Protein AF-A0A539DVB8-F1 (afdb_monomer)

Radius of gyration: 28.62 Å; Cα contacts (8 Å, |Δi|>4): 520; chains: 1; bounding box: 69×43×97 Å

Nearest PDB structures (foldseek):
  3nb6-assembly1_A-2  TM=9.399E-01  e=8.806E-16  Aquifex aeolicus
  2olv-assembly2_B  TM=7.406E-01  e=3.363E-17  Staphylococcus aureus
  3dwk-assembly3_C  TM=5.317E-01  e=2.061E-17  Staphylococcus aureus subsp. aureus COL
  3dwk-assembly2_B  TM=4.930E-01  e=6.462E-17  Staphylococcus aureus subsp. aureus COL
  3dwk-assembly1_A  TM=5.306E-01  e=5.396E-16  Staphylococcus aureus subsp. aureus COL

pLDDT: mean 85.11, std 13.47, range [32.47, 98.0]

Mean predicted aligned error: 10.75 Å

Secondary structure (DSSP, 8-state):
-PPPPPB-EEEE-TTS-EEEEE-SSB-----GGGS-HHHHHHHHHHH-TTTTTSBSB-HHHHHHHHHHHTS-S--------HHHHHHHHHTSTTS--SHHHHHHHHHHHHHHHHHS-HHHHHHHHHHH-EEETTEESHHHHHHHHHSS-GGG--HHHHHHHHHHHTSTTTT-TTT-HHHHHHHHHHHHHHHHHTTSS-HHHHHHHHHHSPP--S----S-------HHHHHHHHIIIII--TT-SSHHHHHHHHHHB--EEE----HHHHHHHHHHHHTSPP-TT-----EEEE-TTT--EEEEE-SSSP-TTS----TTTS----GGGGHHHHHHHTTTTTS-TT--------

Foldseek 3Di:
DFDDQFAWEFEAEPVGQTQDIFAPFHFDQDALVLADPLLLCLLCLLAPVCLQPDQLADVVVVVVLVVVVVVDPDPDDDRGHLLLVLCVQTVVPPPDPDPVSVVSSSVVSNVVSVVDPSSVSSSSSQRAQDQDPRQGHDQSVCCFQPLDGSSPDDNLNSLLSSLCRVPNVQLPCQVHVPSSLVSSLVSLVSCCVVVVDPPVVSVCCSPPPDGRNGTRDHVDPVNDDALVNVVVLCCQQPVDCPQHDHSVSSSCCNHGVHHHHYAHAAVVVQVVVLVVQVPDDDDPVQDWDWDWDADPPPRGTHYTHQTPTDDPPDPRGRNNPDDDDPPCVCVVVVCVVVPCPVADPPRDDPDDDD

Sequence (354 aa):
SFESLSQRSYVYDVVGNVIAVFERENSQPVSLGEVPPDVLQAILAVEDNEFFLHKGVNVRSLVRATLSNFASDAPRQGASTITQQVVKNELLAGLERDGRYKLLQVHYALMLEKKLTKEQILERYLNTIFFGNNAYGLQAAAEVYFGKSVGELDMVQGAFLAGLIRSPSGYDPIRHPERSRARFRQVVERLAAVEMIEPTQSDVLGETWELPERLKALPTYDTAPTYYTEALREYLLERSNILGDTEQERANLLYRGGLRIHTTLDPTLQAHAEAARDTLPGTKIGIDAAIVSLDAKTGAIRAMVGGEGFKPRVAEINMALVPRQTGSSIKFFILSAAGWRAVSARSTLPRGRR

Structure (mmCIF, N/CA/C/O backbone):
data_AF-A0A539DVB8-F1
#
_entry.id   AF-A0A539DVB8-F1
#
loop_
_atom_site.group_PDB
_atom_site.id
_atom_site.type_symbol
_atom_site.label_atom_id
_atom_site.label_alt_id
_atom_site.label_comp_id
_atom_site.label_asym_id
_atom_site.label_entity_id
_atom_site.label_seq_id
_atom_site.pdbx_PDB_ins_code
_atom_site.Cartn_x
_atom_site.Cartn_y
_atom_site.Cartn_z
_atom_site.occupancy
_atom_site.B_iso_or_equiv
_atom_site.auth_seq_id
_atom_site.auth_comp_id
_atom_site.auth_asym_id
_atom_site.auth_atom_id
_atom_site.pdbx_PDB_model_num
ATOM 1 N N . SER A 1 1 ? -14.584 15.518 -1.827 1.00 50.72 1 SER A N 1
ATOM 2 C CA . SER A 1 1 ? -14.463 14.057 -1.981 1.00 50.72 1 SER A CA 1
ATOM 3 C C . SER A 1 1 ? -13.183 13.635 -1.297 1.00 50.72 1 SER A C 1
ATOM 5 O O . SER A 1 1 ? -12.319 14.485 -1.113 1.00 50.72 1 SER A O 1
ATOM 7 N N . PHE A 1 2 ? -13.076 12.381 -0.868 1.00 70.44 2 PHE A N 1
ATOM 8 C CA . PHE A 1 2 ? -11.768 11.847 -0.507 1.00 70.44 2 PHE A CA 1
ATOM 9 C C . PHE A 1 2 ? -10.898 11.690 -1.757 1.00 70.44 2 PHE A C 1
ATOM 11 O O . PHE A 1 2 ? -11.434 11.566 -2.862 1.00 70.44 2 PHE A O 1
ATOM 18 N N . GLU A 1 3 ? -9.579 11.670 -1.579 1.00 69.81 3 GLU A N 1
ATOM 19 C CA . GLU A 1 3 ? -8.664 11.197 -2.623 1.00 69.81 3 GLU A CA 1
ATOM 20 C C . GLU A 1 3 ? -8.954 9.720 -2.946 1.00 69.81 3 GLU A C 1
ATOM 22 O O . GLU A 1 3 ? -9.525 9.001 -2.123 1.00 69.81 3 GLU A O 1
ATOM 27 N N . SER A 1 4 ? -8.596 9.229 -4.129 1.00 73.50 4 SER A N 1
ATOM 28 C CA . SER A 1 4 ? -8.687 7.789 -4.410 1.00 73.50 4 SER A CA 1
ATOM 29 C C . SER A 1 4 ? -7.805 7.000 -3.438 1.00 73.50 4 SER A C 1
ATOM 31 O O . SER A 1 4 ? -6.744 7.478 -3.038 1.00 73.50 4 SER A O 1
ATOM 33 N N . LEU A 1 5 ? -8.243 5.802 -3.042 1.00 79.69 5 LEU A N 1
ATOM 34 C CA . LEU A 1 5 ? -7.393 4.915 -2.249 1.00 79.69 5 LEU A CA 1
ATOM 35 C C . LEU A 1 5 ? -6.144 4.556 -3.053 1.00 79.69 5 LEU A C 1
ATOM 37 O O . LEU A 1 5 ? -6.235 4.279 -4.248 1.00 79.69 5 LEU A O 1
ATOM 41 N N . SER A 1 6 ? -4.993 4.586 -2.388 1.00 78.38 6 SER A N 1
ATOM 42 C CA . SER A 1 6 ? -3.736 4.178 -2.999 1.00 78.38 6 SER A CA 1
ATOM 43 C C . SER A 1 6 ? -3.769 2.676 -3.278 1.00 78.38 6 SER A C 1
ATOM 45 O O . SER A 1 6 ? -4.175 1.884 -2.42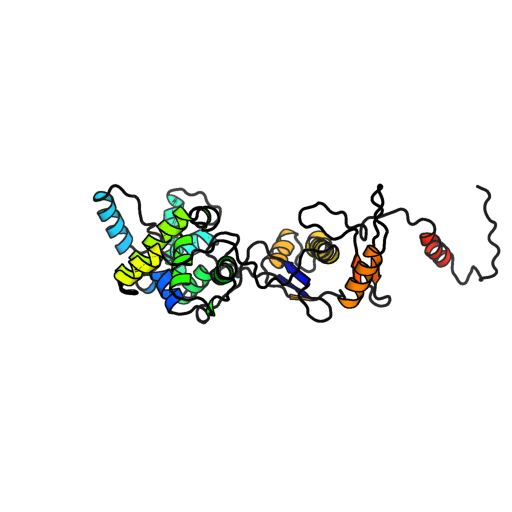6 1.00 78.38 6 SER A O 1
ATOM 47 N N . GLN A 1 7 ? -3.355 2.299 -4.483 1.00 80.56 7 GLN A N 1
ATOM 48 C CA . GLN A 1 7 ? -3.228 0.914 -4.909 1.00 80.56 7 GLN A CA 1
ATOM 49 C C . GLN A 1 7 ? -1.910 0.724 -5.663 1.00 80.56 7 GLN A C 1
ATOM 51 O O . GLN A 1 7 ? -1.571 1.518 -6.547 1.00 80.56 7 GLN A O 1
ATOM 56 N N . ARG A 1 8 ? -1.177 -0.348 -5.334 1.00 84.75 8 ARG A N 1
ATOM 57 C CA . ARG A 1 8 ? 0.049 -0.728 -6.053 1.00 84.75 8 ARG A CA 1
ATOM 58 C C . ARG A 1 8 ? -0.230 -1.019 -7.527 1.00 84.75 8 ARG A C 1
ATOM 60 O O . ARG A 1 8 ? -1.248 -1.630 -7.854 1.00 84.75 8 ARG A O 1
ATOM 67 N N . SER A 1 9 ? 0.696 -0.639 -8.398 1.00 89.12 9 SER A N 1
ATOM 68 C CA . SER A 1 9 ? 0.628 -0.974 -9.821 1.00 89.12 9 SER A CA 1
ATOM 69 C C . SER A 1 9 ? 1.393 -2.260 -10.114 1.00 89.12 9 SER A C 1
ATOM 71 O O . SER A 1 9 ? 2.481 -2.479 -9.582 1.00 89.12 9 SER A O 1
ATOM 73 N N . TYR A 1 10 ? 0.848 -3.088 -11.000 1.00 90.44 10 TYR A N 1
ATOM 74 C CA . TYR A 1 10 ? 1.446 -4.348 -11.432 1.00 90.44 10 TYR A CA 1
ATOM 75 C C . TYR A 1 10 ? 1.948 -4.239 -12.867 1.00 90.44 10 TYR A C 1
ATOM 77 O O . TYR A 1 10 ? 1.259 -3.699 -13.734 1.00 90.44 10 TYR A O 1
ATOM 85 N N . VAL A 1 11 ? 3.132 -4.783 -13.120 1.00 94.06 11 VAL A N 1
ATOM 86 C CA . VAL A 1 11 ? 3.745 -4.858 -14.445 1.00 94.06 11 VAL A CA 1
ATOM 87 C C . VAL A 1 11 ? 3.743 -6.303 -14.907 1.00 94.06 11 VAL A C 1
ATOM 89 O O . VAL A 1 11 ? 4.189 -7.175 -14.167 1.00 94.06 11 VAL A O 1
ATOM 92 N N . TYR A 1 12 ? 3.287 -6.541 -16.131 1.00 95.12 12 TYR A N 1
ATOM 93 C CA . TYR A 1 12 ? 3.131 -7.864 -16.716 1.00 95.12 12 TYR A CA 1
ATOM 94 C C . TYR A 1 12 ? 4.022 -8.046 -17.947 1.00 95.12 12 TYR A C 1
ATOM 96 O O . TYR A 1 12 ? 4.183 -7.120 -18.751 1.00 95.12 12 TYR A O 1
ATOM 104 N N . ASP A 1 13 ? 4.575 -9.243 -18.116 1.00 95.56 13 ASP A N 1
ATOM 105 C CA . ASP A 1 13 ? 5.185 -9.674 -19.376 1.00 95.56 13 ASP A CA 1
ATOM 106 C C . ASP A 1 13 ? 4.117 -10.034 -20.435 1.00 95.56 13 ASP A C 1
ATOM 108 O O . ASP A 1 13 ? 2.909 -9.929 -20.196 1.00 95.56 13 ASP A O 1
ATOM 112 N N . VAL A 1 14 ? 4.552 -10.454 -21.627 1.00 97.00 14 VAL A N 1
ATOM 113 C CA . VAL A 1 14 ? 3.644 -10.802 -22.740 1.00 97.00 14 VAL A CA 1
ATOM 114 C C . VAL A 1 14 ? 2.799 -12.057 -22.506 1.00 97.00 14 VAL A C 1
ATOM 116 O O . VAL A 1 14 ? 1.829 -12.259 -23.235 1.00 97.00 14 VAL A O 1
ATOM 119 N N . VAL A 1 15 ? 3.147 -12.900 -21.529 1.00 95.62 15 VAL A N 1
ATOM 120 C CA . VAL A 1 15 ? 2.378 -14.110 -21.184 1.00 95.62 15 VAL A CA 1
ATOM 121 C C . VAL A 1 15 ? 1.518 -13.919 -19.929 1.00 95.62 15 VAL A C 1
ATOM 123 O O . VAL A 1 15 ? 0.735 -14.802 -19.589 1.00 95.62 15 VAL A O 1
ATOM 126 N N . GLY A 1 16 ? 1.604 -12.752 -19.282 1.00 92.38 16 GLY A N 1
ATOM 127 C CA . GLY A 1 16 ? 0.777 -12.365 -18.143 1.00 92.38 16 GLY A CA 1
ATOM 128 C C . GLY A 1 16 ? 1.403 -12.624 -16.772 1.00 92.38 16 GLY A C 1
ATOM 129 O O . GLY A 1 16 ? 0.703 -12.475 -15.770 1.00 92.38 16 GLY A O 1
ATOM 130 N N . ASN A 1 17 ? 2.691 -12.970 -16.688 1.00 91.25 17 ASN A N 1
ATOM 131 C CA . ASN A 1 17 ? 3.372 -13.050 -15.395 1.00 91.25 17 ASN A CA 1
ATOM 132 C C . ASN A 1 17 ? 3.651 -11.643 -14.873 1.00 91.25 17 ASN A C 1
ATOM 134 O O . ASN A 1 17 ? 4.026 -10.757 -15.641 1.00 91.25 17 ASN A O 1
ATOM 138 N N . VAL A 1 18 ? 3.527 -11.442 -13.562 1.00 90.31 18 VAL A N 1
ATOM 139 C CA . VAL A 1 18 ? 3.948 -10.186 -12.935 1.00 90.31 18 VAL A CA 1
ATOM 140 C C . VAL A 1 18 ? 5.471 -10.159 -12.845 1.00 90.31 18 VAL A C 1
ATOM 142 O O . VAL A 1 18 ? 6.074 -11.037 -12.233 1.00 90.31 18 VAL A O 1
ATOM 145 N N . ILE A 1 19 ? 6.074 -9.129 -13.434 1.00 90.56 19 ILE A N 1
ATOM 146 C CA . ILE A 1 19 ? 7.529 -8.924 -13.509 1.00 90.56 19 ILE A CA 1
ATOM 147 C C . ILE A 1 19 ? 8.020 -7.731 -12.683 1.00 90.56 19 ILE A C 1
ATOM 149 O O . ILE A 1 19 ? 9.215 -7.607 -12.441 1.00 90.56 19 ILE A O 1
ATOM 153 N N . ALA A 1 20 ? 7.116 -6.851 -12.250 1.00 89.06 20 ALA A N 1
ATOM 154 C CA . ALA A 1 20 ? 7.396 -5.796 -11.281 1.00 89.06 20 ALA A CA 1
ATOM 155 C C . ALA A 1 20 ? 6.125 -5.340 -10.573 1.00 89.06 20 ALA A C 1
ATOM 157 O O . ALA A 1 20 ? 5.016 -5.422 -11.106 1.00 89.06 20 ALA A O 1
ATOM 158 N N . VAL A 1 21 ? 6.323 -4.801 -9.376 1.00 87.38 21 VAL A N 1
ATOM 159 C CA . VAL A 1 21 ? 5.307 -4.094 -8.607 1.00 87.38 21 VAL A CA 1
ATOM 160 C C . VAL A 1 21 ? 5.845 -2.702 -8.303 1.00 87.38 21 VAL A C 1
ATOM 162 O O . VAL A 1 21 ? 6.939 -2.562 -7.755 1.00 87.38 21 VAL A O 1
ATOM 165 N N . PHE A 1 22 ? 5.088 -1.668 -8.665 1.00 86.88 22 PHE A N 1
ATOM 166 C CA . PHE A 1 22 ? 5.416 -0.286 -8.334 1.00 86.88 22 PHE A CA 1
ATOM 167 C C . PHE A 1 22 ? 4.488 0.217 -7.231 1.00 86.88 22 PHE A C 1
ATOM 169 O O . PHE A 1 22 ? 3.285 0.382 -7.430 1.00 86.88 22 PHE A O 1
ATOM 176 N N . GLU A 1 23 ? 5.070 0.493 -6.066 1.00 80.69 23 GLU A N 1
ATOM 177 C CA . GLU A 1 23 ? 4.397 1.103 -4.921 1.00 80.69 23 GLU A CA 1
ATOM 178 C C . GLU A 1 23 ? 5.360 2.008 -4.150 1.00 80.69 23 GLU A C 1
ATOM 180 O O . GLU A 1 23 ? 6.565 1.759 -4.093 1.00 80.69 23 GLU A O 1
ATOM 185 N N . ARG A 1 24 ? 4.824 3.074 -3.549 1.00 68.50 24 ARG A N 1
ATOM 186 C CA . ARG A 1 24 ? 5.529 3.834 -2.501 1.00 68.50 24 ARG A CA 1
ATOM 187 C C . ARG A 1 24 ? 5.238 3.258 -1.118 1.00 68.50 24 ARG A C 1
ATOM 189 O O . ARG A 1 24 ? 6.123 3.172 -0.273 1.00 68.50 24 ARG A O 1
ATOM 196 N N . GLU A 1 25 ? 3.991 2.859 -0.921 1.00 66.25 25 GLU A N 1
ATOM 197 C CA . GLU A 1 25 ? 3.389 2.408 0.328 1.00 66.25 25 GLU A CA 1
ATOM 198 C C . GLU A 1 25 ? 2.576 1.153 -0.010 1.00 66.25 25 GLU A C 1
ATOM 200 O O . GLU A 1 25 ? 1.800 1.200 -0.972 1.00 66.25 25 GLU A O 1
ATOM 205 N N . ASN A 1 26 ? 2.732 0.046 0.731 1.00 64.81 26 ASN A N 1
ATOM 206 C CA . ASN A 1 26 ? 1.873 -1.117 0.500 1.00 64.81 26 ASN A CA 1
ATOM 207 C C . ASN A 1 26 ? 0.464 -0.727 0.942 1.00 64.81 26 ASN A C 1
ATOM 209 O O . ASN A 1 26 ? 0.207 -0.546 2.131 1.00 64.81 26 ASN A O 1
ATOM 213 N N . SER A 1 27 ? -0.408 -0.538 -0.038 1.00 65.88 27 SER A N 1
ATOM 214 C CA . SER A 1 27 ? -1.798 -0.137 0.123 1.00 65.88 27 SER A CA 1
ATOM 215 C C . SER A 1 27 ? -2.609 -0.910 -0.899 1.00 65.88 27 SER A C 1
ATOM 217 O O . SER A 1 27 ? -2.315 -0.880 -2.096 1.00 65.88 27 SER A O 1
ATOM 219 N N . GLN A 1 28 ? -3.570 -1.686 -0.411 1.00 72.88 28 GLN A N 1
ATOM 220 C CA . GLN A 1 28 ? -4.501 -2.452 -1.226 1.00 72.88 28 GLN A CA 1
ATOM 221 C C . GLN A 1 28 ? -5.903 -2.137 -0.727 1.00 72.88 28 GLN A C 1
ATOM 223 O O . GLN A 1 28 ? -6.177 -2.395 0.450 1.00 72.88 28 GLN A O 1
ATOM 228 N N . PRO A 1 29 ? -6.768 -1.561 -1.578 1.00 82.62 29 PRO A N 1
ATOM 229 C CA . PRO A 1 29 ? -8.124 -1.263 -1.177 1.00 82.62 29 PRO A CA 1
ATOM 230 C C . PRO A 1 29 ? -8.854 -2.568 -0.858 1.00 82.62 29 PRO A C 1
ATOM 232 O O . PRO A 1 29 ? -8.899 -3.476 -1.685 1.00 82.62 29 PRO A O 1
ATOM 235 N N . VAL A 1 30 ? -9.423 -2.636 0.338 1.00 87.25 30 VAL A N 1
ATOM 236 C CA . VAL A 1 30 ? -10.321 -3.695 0.793 1.00 87.25 30 VAL A CA 1
ATOM 237 C C . VAL A 1 30 ? -11.701 -3.091 1.022 1.00 87.25 30 VAL A C 1
ATOM 239 O O . VAL A 1 30 ? -11.824 -2.011 1.610 1.00 87.25 30 VAL A O 1
ATOM 242 N N . SER A 1 31 ? -12.746 -3.768 0.556 1.00 91.94 31 SER A N 1
ATOM 243 C CA . SER A 1 31 ? -14.117 -3.406 0.908 1.00 91.94 31 SER A CA 1
ATOM 244 C C . SER A 1 31 ? -14.450 -3.869 2.326 1.00 91.94 31 SER A C 1
ATOM 246 O O . SER A 1 31 ? -13.970 -4.901 2.793 1.00 91.94 31 SER A O 1
ATOM 248 N N . LEU A 1 32 ? -15.316 -3.144 3.034 1.00 92.75 32 LEU A N 1
ATOM 249 C CA . LEU A 1 32 ? -15.653 -3.484 4.421 1.00 92.75 32 LEU A CA 1
ATOM 250 C C . LEU A 1 32 ? -16.192 -4.920 4.575 1.00 92.75 32 LEU A C 1
ATOM 252 O O . LEU A 1 32 ? -15.967 -5.546 5.605 1.00 92.75 32 LEU A O 1
ATOM 256 N N . GLY A 1 33 ? -16.869 -5.448 3.549 1.00 93.94 33 GLY A N 1
ATOM 257 C CA . GLY A 1 33 ? -17.426 -6.804 3.543 1.00 93.94 33 GLY A CA 1
ATOM 258 C C . GLY A 1 33 ? -16.396 -7.931 3.411 1.00 93.94 33 GLY A C 1
ATOM 259 O O . GLY A 1 33 ? -16.724 -9.076 3.705 1.00 93.94 33 GLY A O 1
ATOM 260 N N . GLU A 1 34 ? -15.165 -7.631 2.993 1.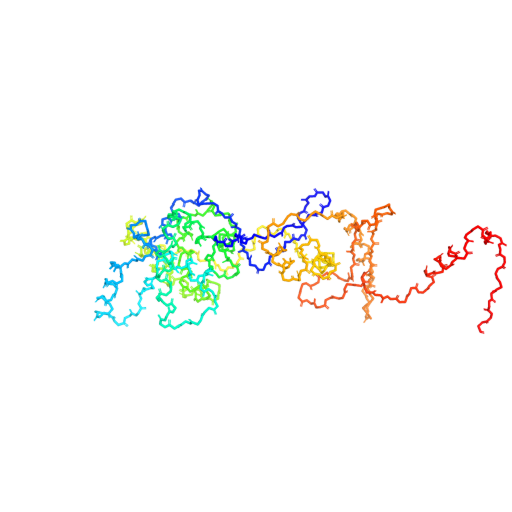00 94.31 34 GLU A N 1
ATOM 261 C CA . GLU A 1 34 ? -14.064 -8.605 2.947 1.00 94.31 34 GLU A CA 1
ATOM 262 C C . GLU A 1 34 ? -13.371 -8.767 4.307 1.00 94.31 34 GLU A C 1
ATOM 264 O O . GLU A 1 34 ? -12.615 -9.717 4.510 1.00 94.31 34 GLU A O 1
ATOM 269 N N . VAL A 1 35 ? -13.619 -7.851 5.250 1.00 97.50 35 VAL A N 1
ATOM 270 C CA . VAL A 1 35 ? -13.040 -7.898 6.594 1.00 97.50 35 VAL A CA 1
ATOM 271 C C . VAL A 1 35 ? -13.882 -8.823 7.480 1.00 97.50 35 VAL A C 1
ATOM 273 O O . VAL A 1 35 ? -15.080 -8.575 7.641 1.00 97.50 35 VAL A O 1
ATOM 276 N N . PRO A 1 36 ? -13.292 -9.860 8.107 1.00 98.00 36 PRO A N 1
ATOM 277 C CA . PRO A 1 36 ? -14.033 -10.745 8.998 1.00 98.00 36 PRO A CA 1
ATOM 278 C C . PRO A 1 36 ? -14.706 -9.967 10.147 1.00 98.00 36 PRO A C 1
ATOM 280 O O . PRO A 1 36 ? -14.062 -9.097 10.746 1.00 98.00 36 PRO A O 1
ATOM 283 N N . PRO A 1 37 ? -15.969 -10.273 10.511 1.00 96.88 37 PRO A N 1
ATOM 284 C CA . PRO A 1 37 ? -16.691 -9.533 11.548 1.00 96.88 37 PRO A CA 1
ATOM 285 C C . PRO A 1 37 ? -15.958 -9.465 12.891 1.00 96.88 37 PRO A C 1
ATOM 287 O O . PRO A 1 37 ? -15.960 -8.416 13.534 1.00 96.88 37 PRO A O 1
ATOM 290 N N . ASP A 1 38 ? -15.291 -10.545 13.297 1.00 96.44 38 ASP A N 1
ATOM 291 C CA . ASP A 1 38 ? -14.582 -10.600 14.581 1.00 96.44 38 ASP A CA 1
ATOM 292 C C . ASP A 1 38 ? -13.298 -9.754 14.564 1.00 96.44 38 ASP A C 1
ATOM 294 O O . ASP A 1 38 ? -12.942 -9.133 15.566 1.00 96.44 38 ASP A O 1
ATOM 298 N N . VAL A 1 39 ? -12.634 -9.650 13.406 1.00 97.81 39 VAL A N 1
ATOM 299 C CA . VAL A 1 39 ? -11.492 -8.743 13.189 1.00 97.81 39 VAL A CA 1
ATOM 300 C C . VAL A 1 39 ? -11.954 -7.293 13.297 1.00 97.81 39 VAL A C 1
ATOM 302 O O . VAL A 1 39 ? -11.326 -6.488 13.987 1.00 97.81 39 VAL A O 1
ATOM 305 N N . LEU A 1 40 ? -13.076 -6.965 12.650 1.00 96.94 40 LEU A N 1
ATOM 306 C CA . LEU A 1 40 ? -13.655 -5.627 12.695 1.00 96.94 40 LEU A CA 1
ATOM 307 C C . LEU A 1 40 ? -14.032 -5.231 14.127 1.00 96.94 40 LEU A C 1
ATOM 309 O O . LEU A 1 40 ? -13.687 -4.139 14.580 1.00 96.94 40 LEU A O 1
ATOM 313 N N . GLN A 1 41 ? -14.696 -6.131 14.856 1.00 95.69 41 GLN A N 1
ATOM 314 C CA . GLN A 1 41 ? -15.071 -5.910 16.251 1.00 95.69 41 GLN A CA 1
ATOM 315 C C . GLN A 1 41 ? -13.846 -5.743 17.155 1.00 95.69 41 GLN A C 1
ATOM 317 O O . GLN A 1 41 ? -13.843 -4.839 17.988 1.00 95.69 41 GLN A O 1
ATOM 322 N N . ALA A 1 42 ? -12.784 -6.532 16.960 1.00 96.12 42 ALA A N 1
ATOM 323 C CA . ALA A 1 42 ? -11.552 -6.392 17.733 1.00 96.12 42 ALA A CA 1
ATOM 324 C C . ALA A 1 42 ? -10.894 -5.017 17.523 1.00 96.12 42 ALA A C 1
ATOM 326 O O . ALA A 1 42 ? -10.488 -4.370 18.490 1.00 96.12 42 ALA A O 1
ATOM 327 N N . ILE A 1 43 ? -10.838 -4.530 16.276 1.00 96.19 43 ILE A N 1
ATOM 328 C CA . ILE A 1 43 ? -10.316 -3.189 15.967 1.00 96.19 43 ILE A CA 1
ATOM 329 C C . ILE A 1 43 ? -11.170 -2.112 16.642 1.00 96.19 43 ILE A C 1
ATOM 331 O O . ILE A 1 43 ? -10.627 -1.231 17.310 1.00 96.19 43 ILE A O 1
ATOM 335 N N . LEU A 1 44 ? -12.498 -2.196 16.525 1.00 95.44 44 LEU A N 1
ATOM 336 C CA . LEU A 1 44 ? -13.414 -1.243 17.154 1.00 95.44 44 LEU A CA 1
ATOM 337 C C . LEU A 1 44 ? -13.293 -1.256 18.683 1.00 95.44 44 LEU A C 1
ATOM 339 O O . LEU A 1 44 ? -13.206 -0.197 19.292 1.00 95.44 44 LEU A O 1
ATOM 343 N N . ALA A 1 45 ? -13.218 -2.423 19.322 1.00 93.56 45 ALA A N 1
ATOM 344 C CA . ALA A 1 45 ? -13.094 -2.540 20.776 1.00 93.56 45 ALA A CA 1
ATOM 345 C C . ALA A 1 45 ? -11.856 -1.815 21.338 1.00 93.56 45 ALA A C 1
ATOM 347 O O . ALA A 1 45 ? -11.898 -1.254 22.446 1.00 93.56 45 ALA A O 1
ATOM 348 N N . VAL A 1 46 ? -10.766 -1.822 20.566 1.00 91.75 46 VAL A N 1
ATOM 349 C CA . VAL A 1 46 ? -9.478 -1.217 20.922 1.00 91.75 46 VAL A CA 1
ATOM 350 C C . VAL A 1 46 ? -9.423 0.270 20.577 1.00 91.75 46 VAL A C 1
ATOM 352 O O . VAL A 1 46 ? -8.978 1.059 21.412 1.00 91.75 46 VAL A O 1
ATOM 355 N N . GLU A 1 47 ? -9.853 0.652 19.374 1.00 91.62 47 GLU A N 1
ATOM 356 C CA . GLU A 1 47 ? -9.698 2.017 18.858 1.00 91.62 47 GLU A CA 1
ATOM 357 C C . GLU A 1 47 ? -10.890 2.925 19.187 1.00 91.62 47 GLU A C 1
ATOM 359 O O . GLU A 1 47 ? -10.686 4.089 19.530 1.00 91.62 47 GLU A O 1
ATOM 364 N N . ASP A 1 48 ? -12.127 2.423 19.092 1.00 92.00 48 ASP A N 1
ATOM 365 C CA . ASP A 1 48 ? -13.351 3.220 19.251 1.00 92.00 48 ASP A CA 1
ATOM 366 C C . ASP A 1 48 ? -14.603 2.339 19.476 1.00 92.00 48 ASP A C 1
ATOM 368 O O . ASP A 1 48 ? -15.395 2.078 18.569 1.00 92.00 48 ASP A O 1
ATOM 372 N N . ASN A 1 49 ? -14.793 1.846 20.704 1.00 89.88 49 ASN A N 1
ATOM 373 C CA . ASN A 1 49 ? -15.837 0.855 21.016 1.00 89.88 49 ASN A CA 1
ATOM 374 C C . ASN A 1 49 ? -17.273 1.393 20.879 1.00 89.88 49 ASN A C 1
ATOM 376 O O . ASN A 1 49 ? -18.220 0.621 20.772 1.00 89.88 49 ASN A O 1
ATOM 380 N N . GLU A 1 50 ? -17.443 2.713 20.910 1.00 89.62 50 GLU A N 1
ATOM 381 C CA . GLU A 1 50 ? -18.728 3.390 20.730 1.00 89.62 50 GLU A CA 1
ATOM 382 C C . GLU A 1 50 ? -18.835 4.029 19.333 1.00 89.62 50 GLU A C 1
ATOM 384 O O . GLU A 1 50 ? -19.679 4.907 19.135 1.00 89.62 50 GLU A O 1
ATOM 389 N N . PHE A 1 51 ? -18.008 3.601 18.366 1.00 94.31 51 PHE A N 1
ATOM 390 C CA . PHE A 1 51 ? -17.912 4.203 17.033 1.00 94.31 51 PHE A CA 1
ATOM 391 C C . PHE A 1 51 ? -19.278 4.438 16.387 1.00 94.31 51 PHE A C 1
ATOM 393 O O . PHE A 1 51 ? -19.565 5.544 15.938 1.00 94.31 51 PHE A O 1
ATOM 400 N N . PHE A 1 52 ? -20.157 3.435 16.382 1.00 93.94 52 PHE A N 1
ATOM 401 C CA . PHE A 1 52 ? -21.488 3.543 15.777 1.00 93.94 52 PHE A CA 1
ATOM 402 C C . PHE A 1 52 ? -22.481 4.395 16.587 1.00 93.94 52 PHE A C 1
ATOM 404 O O . PHE A 1 52 ? -23.504 4.813 16.051 1.00 93.94 52 PHE A O 1
ATOM 411 N N . LEU A 1 53 ? -22.194 4.688 17.859 1.00 91.44 53 LEU A N 1
ATOM 412 C CA . LEU A 1 53 ? -23.097 5.419 18.754 1.00 91.44 53 LEU A CA 1
ATOM 413 C C . LEU A 1 53 ? -22.886 6.937 18.708 1.00 91.44 53 LEU A C 1
ATOM 415 O O . LEU A 1 53 ? -23.832 7.702 18.913 1.00 91.44 53 LEU A O 1
ATOM 419 N N . HIS A 1 54 ? -21.657 7.400 18.466 1.00 91.81 54 HIS A N 1
ATOM 420 C CA . HIS A 1 54 ? -21.343 8.830 18.445 1.00 91.81 54 HIS A CA 1
ATOM 421 C C . HIS A 1 54 ? -21.329 9.406 17.021 1.00 91.81 54 HIS A C 1
ATOM 423 O O . HIS A 1 54 ? -21.174 8.691 16.039 1.00 91.81 54 HIS A O 1
ATOM 429 N N . LYS A 1 55 ? -21.406 10.735 16.883 1.00 89.00 55 LYS A N 1
ATOM 430 C CA . LYS A 1 55 ? -21.319 11.435 15.585 1.00 89.00 55 LYS A CA 1
ATOM 431 C C . LYS A 1 55 ? -20.013 12.218 15.510 1.00 89.00 55 LYS A C 1
ATOM 433 O O . LYS A 1 55 ? -19.942 13.335 16.006 1.00 89.00 55 LYS A O 1
ATOM 438 N N . GLY A 1 56 ? -18.954 11.617 14.971 1.00 85.44 56 GLY A N 1
ATOM 439 C CA . GLY A 1 56 ? -17.648 12.256 14.770 1.00 85.44 56 GLY A CA 1
ATOM 440 C C . GLY A 1 56 ? -16.767 12.380 16.011 1.00 85.44 56 GLY A C 1
ATOM 441 O O . GLY A 1 56 ? -15.582 12.089 15.928 1.00 85.44 56 GLY A O 1
ATOM 442 N N . VAL A 1 57 ? -17.313 12.758 17.167 1.00 85.94 57 VAL A N 1
ATOM 443 C CA . VAL A 1 57 ? -16.561 12.863 18.429 1.00 85.94 57 VAL A CA 1
ATOM 444 C C . VAL A 1 57 ? -17.267 12.139 19.564 1.00 85.94 57 VAL A C 1
ATOM 446 O O . VAL A 1 57 ? -18.485 12.242 19.708 1.00 85.94 57 VAL A O 1
ATOM 449 N N . ASN A 1 58 ? -16.498 11.452 20.407 1.00 83.44 58 ASN A N 1
ATOM 450 C CA . ASN A 1 58 ? -17.032 10.795 21.590 1.00 83.44 58 ASN A CA 1
ATOM 451 C C . ASN A 1 58 ? -16.917 11.712 22.820 1.00 83.44 58 ASN A C 1
ATOM 453 O O . ASN A 1 58 ? -15.946 11.674 23.575 1.00 83.44 58 ASN A O 1
ATOM 457 N N . VAL A 1 59 ? -17.931 12.560 23.017 1.00 73.94 59 VAL A N 1
ATOM 458 C CA . VAL A 1 59 ? -17.987 13.518 24.138 1.00 73.94 59 VAL A CA 1
ATOM 459 C C . VAL A 1 59 ? -18.088 12.804 25.490 1.00 73.94 59 VAL A C 1
ATOM 461 O O . VAL A 1 59 ? -17.494 13.258 26.465 1.00 73.94 59 VAL A O 1
ATOM 464 N N . ARG A 1 60 ? -18.793 11.665 25.559 1.00 71.25 60 ARG A N 1
ATOM 465 C CA . ARG A 1 60 ? -18.927 10.874 26.794 1.00 71.25 60 ARG A CA 1
ATOM 466 C C . ARG A 1 60 ? -17.580 10.306 27.229 1.00 71.25 60 ARG A C 1
ATOM 468 O O . ARG A 1 60 ? -17.218 10.438 28.396 1.00 71.25 60 ARG A O 1
ATOM 475 N N . SER A 1 61 ? -16.828 9.730 26.294 1.00 68.69 61 SER A N 1
ATOM 476 C CA . SER A 1 61 ? -15.474 9.233 26.545 1.00 68.69 61 SER A CA 1
ATOM 477 C C . SER A 1 61 ? -14.492 10.358 26.845 1.00 68.69 61 SER A C 1
ATOM 479 O O . SER A 1 61 ? -13.642 10.183 27.708 1.00 68.69 61 SER A O 1
ATOM 481 N N . LEU A 1 62 ? -14.643 11.536 26.226 1.00 67.44 62 LEU A N 1
ATOM 482 C CA . LEU A 1 62 ? -13.832 12.709 26.557 1.00 67.44 62 LEU A CA 1
ATOM 483 C C . LEU A 1 62 ? -14.044 13.152 28.012 1.00 67.44 62 LEU A C 1
ATOM 485 O O . LEU A 1 62 ? -13.073 13.287 28.747 1.00 67.44 62 LEU A O 1
ATOM 489 N N . VAL A 1 63 ? -15.298 13.315 28.448 1.00 66.38 63 VAL A N 1
ATOM 490 C CA . VAL A 1 63 ? -15.624 13.698 29.834 1.00 66.38 63 VAL A CA 1
ATOM 491 C C . VAL A 1 63 ? -15.156 12.629 30.823 1.00 66.38 63 VAL A C 1
ATOM 493 O O . VAL A 1 63 ? -14.540 12.958 31.834 1.00 66.38 63 VAL A O 1
ATOM 496 N N . ARG A 1 64 ? -15.389 11.345 30.516 1.00 65.06 64 ARG A N 1
ATOM 497 C CA . ARG A 1 64 ? -14.943 10.224 31.356 1.00 65.06 64 ARG A CA 1
ATOM 498 C C . ARG A 1 64 ? -13.419 10.191 31.490 1.00 65.06 64 ARG A C 1
ATOM 500 O O . ARG A 1 64 ? -12.930 10.081 32.607 1.00 65.06 64 ARG A O 1
ATOM 507 N N . ALA A 1 65 ? -12.692 10.351 30.383 1.00 60.94 65 ALA A N 1
ATOM 508 C CA . ALA A 1 65 ? -11.232 10.387 30.367 1.00 60.94 65 ALA A CA 1
ATOM 509 C C . ALA A 1 65 ? -10.679 11.588 31.146 1.00 60.94 65 ALA A C 1
ATOM 511 O O . ALA A 1 65 ? -9.701 11.453 31.876 1.00 60.94 65 ALA A O 1
ATOM 512 N N . THR A 1 66 ? -11.307 12.765 31.041 1.00 60.84 66 THR A N 1
ATOM 513 C CA . THR A 1 66 ? -10.914 13.933 31.842 1.00 60.84 66 THR A CA 1
ATOM 514 C C . THR A 1 66 ? -11.099 13.667 33.334 1.00 60.84 66 THR A C 1
ATOM 516 O O . THR A 1 66 ? -10.180 13.932 34.100 1.00 60.84 66 THR A O 1
ATOM 519 N N . LEU A 1 67 ? -12.233 13.094 33.749 1.00 61.78 67 LEU A N 1
ATOM 520 C CA . LEU A 1 67 ? -12.504 12.779 35.156 1.00 61.78 67 LEU A CA 1
ATOM 521 C C . LEU A 1 67 ? -11.586 11.672 35.707 1.00 61.78 67 LEU A C 1
ATOM 523 O O . LEU A 1 67 ? -11.156 11.766 36.853 1.00 61.78 67 LEU A O 1
ATOM 527 N N . SER A 1 68 ? -11.234 10.658 34.906 1.00 57.88 68 SER A N 1
ATOM 528 C CA . SER A 1 68 ? -10.324 9.579 35.324 1.00 57.88 68 SER A CA 1
ATOM 529 C C . SER A 1 68 ? -8.852 10.003 35.375 1.00 57.88 68 SER A C 1
ATOM 531 O O . SER A 1 68 ? -8.103 9.507 36.216 1.00 57.88 68 SER A O 1
ATOM 533 N N . ASN A 1 69 ? -8.434 10.947 34.523 1.00 50.44 69 ASN A N 1
ATOM 534 C CA . ASN A 1 69 ? -7.072 11.496 34.531 1.00 50.44 69 ASN A CA 1
ATOM 535 C C . ASN A 1 69 ? -6.776 12.337 35.786 1.00 50.44 69 ASN A C 1
ATOM 537 O O . ASN A 1 69 ? -5.618 12.485 36.150 1.00 50.44 69 ASN A O 1
ATOM 541 N N . PHE A 1 70 ? -7.799 12.854 36.478 1.00 55.19 70 PHE A N 1
ATOM 542 C CA . PHE A 1 70 ? -7.623 13.483 37.795 1.00 55.19 70 PHE A CA 1
ATOM 543 C C . PHE A 1 70 ? -7.456 12.467 38.938 1.00 55.19 70 PHE A C 1
ATOM 545 O O . PHE A 1 70 ? -7.050 12.850 40.031 1.00 55.19 70 PHE A O 1
ATOM 552 N N . ALA A 1 71 ? -7.748 11.184 38.699 1.00 52.53 71 ALA A N 1
ATOM 553 C CA . ALA A 1 71 ? -7.692 10.122 39.703 1.00 52.53 71 ALA A CA 1
ATOM 554 C C . ALA A 1 71 ? -6.478 9.179 39.550 1.00 52.53 71 ALA A C 1
ATOM 556 O O . ALA A 1 71 ? -6.307 8.284 40.374 1.00 52.53 71 ALA A O 1
ATOM 557 N N . SER A 1 72 ? -5.642 9.334 38.512 1.00 38.97 72 SER A N 1
ATOM 558 C CA . SER A 1 72 ? -4.508 8.431 38.260 1.00 38.97 72 SER A CA 1
ATOM 559 C C . SER A 1 72 ? -3.359 9.087 37.476 1.00 38.97 72 SER A C 1
ATOM 561 O O . SER A 1 72 ? -3.580 9.788 36.495 1.00 38.97 72 SER A O 1
ATOM 563 N N . ASP A 1 73 ? -2.117 8.810 37.889 1.00 32.47 73 ASP A N 1
ATOM 564 C CA . ASP A 1 73 ? -0.858 9.421 37.405 1.00 32.47 73 ASP A CA 1
ATOM 565 C C . ASP A 1 73 ? -0.343 8.853 36.055 1.00 32.47 73 ASP A C 1
ATOM 567 O O . ASP A 1 73 ? 0.835 8.959 35.709 1.00 32.47 73 ASP A O 1
ATOM 571 N N . ALA A 1 74 ? -1.205 8.201 35.266 1.00 34.88 74 ALA A N 1
ATOM 572 C CA . ALA A 1 74 ? -0.816 7.536 34.021 1.00 34.88 74 ALA A CA 1
ATOM 573 C C . ALA A 1 74 ? -1.550 8.136 32.805 1.00 34.88 74 ALA A C 1
ATOM 575 O O . ALA A 1 74 ? -2.755 7.933 32.658 1.00 34.88 74 ALA A O 1
ATOM 576 N N . PRO A 1 75 ? -0.860 8.801 31.857 1.00 36.84 75 PRO A N 1
ATOM 577 C CA . PRO A 1 75 ? -1.506 9.324 30.657 1.00 36.84 75 PRO A CA 1
ATOM 578 C C . PRO A 1 75 ? -1.837 8.172 29.697 1.00 36.84 75 PRO A C 1
ATOM 580 O O . PRO A 1 75 ? -0.998 7.750 28.893 1.00 36.84 75 PRO A O 1
ATOM 583 N N . ARG A 1 76 ? -3.051 7.609 29.766 1.00 46.72 76 ARG A N 1
ATOM 584 C CA . ARG A 1 76 ? -3.446 6.488 28.892 1.00 46.72 76 ARG A CA 1
ATOM 585 C C . ARG A 1 76 ? -4.921 6.494 28.479 1.00 46.72 76 ARG A C 1
ATOM 587 O O . ARG A 1 76 ? -5.718 5.748 29.017 1.00 46.72 76 ARG A O 1
ATOM 594 N N . GLN A 1 77 ? -5.220 7.227 27.409 1.00 46.12 77 GLN A N 1
ATOM 595 C CA . GLN A 1 77 ? -6.036 6.800 26.257 1.00 46.12 77 GLN A CA 1
ATOM 596 C C . GLN A 1 77 ? -6.065 7.967 25.265 1.00 46.12 77 GLN A C 1
ATOM 598 O O . GLN A 1 77 ? -6.349 9.106 25.634 1.00 46.12 77 GLN A O 1
ATOM 603 N N . GLY A 1 78 ? -5.714 7.720 24.004 1.00 54.78 78 GLY A N 1
ATOM 604 C CA . GLY A 1 78 ? -5.893 8.732 22.970 1.00 54.78 78 GLY A CA 1
ATOM 605 C C . GLY A 1 78 ? -7.385 8.879 22.704 1.00 54.78 78 GLY A C 1
ATOM 606 O O . GLY A 1 78 ? -7.945 8.043 22.019 1.00 54.78 78 GLY A O 1
ATOM 607 N N . ALA A 1 79 ? -8.028 9.920 23.233 1.00 63.50 79 ALA A N 1
ATOM 608 C CA . ALA A 1 79 ? -9.476 10.149 23.127 1.00 63.50 79 ALA A CA 1
ATOM 609 C C . ALA A 1 79 ? -9.971 10.512 21.703 1.00 63.50 79 ALA A C 1
ATOM 611 O O . ALA A 1 79 ? -10.967 11.218 21.560 1.00 63.50 79 ALA A O 1
ATOM 612 N N . SER A 1 80 ? -9.235 10.139 20.648 1.00 80.31 80 SER A N 1
ATOM 613 C CA . SER A 1 80 ? -9.598 10.476 19.268 1.00 80.31 80 SER A CA 1
ATOM 614 C C . SER A 1 80 ? -10.357 9.324 18.622 1.00 80.31 80 SER A C 1
ATOM 616 O O . SER A 1 80 ? -9.846 8.213 18.586 1.00 80.31 80 SER A O 1
ATOM 618 N N . THR A 1 81 ? -11.538 9.616 18.086 1.00 91.56 81 THR A N 1
ATOM 619 C CA . THR A 1 81 ? -12.399 8.649 17.388 1.00 91.56 81 THR A CA 1
ATOM 620 C C . THR A 1 81 ? -11.807 8.223 16.048 1.00 91.56 81 THR A C 1
ATOM 622 O O . THR A 1 81 ? -10.977 8.939 15.475 1.00 91.56 81 THR A O 1
ATOM 625 N N . ILE A 1 82 ? -12.292 7.119 15.482 1.00 94.50 82 ILE A N 1
ATOM 626 C CA . ILE A 1 82 ? -11.911 6.675 14.128 1.00 94.50 82 ILE A CA 1
ATOM 627 C C . ILE A 1 82 ? -12.140 7.788 13.093 1.00 94.50 82 ILE A C 1
ATOM 629 O O . ILE A 1 82 ? -11.246 8.106 12.306 1.00 94.50 82 ILE A O 1
ATOM 633 N N . THR A 1 83 ? -13.280 8.481 13.152 1.00 95.06 83 THR A N 1
ATOM 634 C CA . THR A 1 83 ? -13.587 9.610 12.256 1.00 95.06 83 THR A CA 1
ATOM 635 C C . THR A 1 83 ? -12.551 10.731 12.375 1.00 95.06 83 THR A C 1
ATOM 637 O O . THR A 1 83 ? -12.099 11.285 11.371 1.00 95.06 83 THR A O 1
ATOM 640 N N . GLN A 1 84 ? -12.124 11.060 13.597 1.00 92.50 84 GLN A N 1
ATOM 641 C CA . GLN A 1 84 ? -11.068 12.046 13.823 1.00 92.50 84 GLN A CA 1
ATOM 642 C C . GLN A 1 84 ? -9.715 11.581 13.275 1.00 92.50 84 GLN A C 1
ATOM 644 O O . GLN A 1 84 ? -8.918 12.417 12.836 1.00 92.50 84 GLN A O 1
ATOM 649 N N . GLN A 1 85 ? -9.433 10.278 13.297 1.00 91.44 85 GLN A N 1
ATOM 650 C CA . GLN A 1 85 ? -8.214 9.720 12.717 1.00 91.44 85 GLN A CA 1
ATOM 651 C C . GLN A 1 85 ? -8.213 9.814 11.185 1.00 91.44 85 GLN A C 1
ATOM 653 O O . GLN A 1 85 ? -7.207 10.254 10.632 1.00 91.44 85 GLN A O 1
ATOM 658 N N . VAL A 1 86 ? -9.335 9.523 10.514 1.00 92.75 86 VAL A N 1
ATOM 659 C CA . VAL A 1 86 ? -9.477 9.716 9.054 1.00 92.75 86 VAL A CA 1
ATOM 660 C C . VAL A 1 86 ? -9.215 11.174 8.674 1.00 92.75 86 VAL A C 1
ATOM 662 O O . VAL A 1 86 ? -8.382 11.468 7.820 1.00 92.75 86 VAL A O 1
ATOM 665 N N . VAL A 1 87 ? -9.851 12.115 9.377 1.00 92.19 87 VAL A N 1
ATOM 666 C CA . VAL A 1 87 ? -9.655 13.558 9.154 1.00 92.19 87 VAL A CA 1
ATOM 667 C C . VAL A 1 87 ? -8.196 13.976 9.350 1.00 92.19 87 VAL A C 1
ATOM 669 O O . VAL A 1 87 ? -7.657 14.732 8.543 1.00 92.19 87 VAL A O 1
ATOM 672 N N . LYS A 1 88 ? -7.548 13.488 10.415 1.00 87.50 88 LYS A N 1
ATOM 673 C CA . LYS A 1 88 ? -6.136 13.769 10.719 1.00 87.50 88 LYS A CA 1
ATOM 674 C C . LYS A 1 88 ? -5.217 13.318 9.585 1.00 87.50 88 LYS A C 1
ATOM 676 O O . LYS A 1 88 ? -4.303 14.056 9.229 1.00 87.50 88 LYS A O 1
ATOM 681 N N . ASN A 1 89 ? -5.453 12.118 9.060 1.00 82.81 89 ASN A N 1
ATOM 682 C CA . ASN A 1 89 ? -4.580 11.494 8.072 1.00 82.81 89 ASN A CA 1
ATOM 683 C C . ASN A 1 89 ? -4.791 12.049 6.659 1.00 82.81 89 ASN A C 1
ATOM 685 O O . ASN A 1 89 ? -3.831 12.094 5.903 1.00 82.81 89 ASN A O 1
ATOM 689 N N . GLU A 1 90 ? -6.005 12.484 6.309 1.00 82.69 90 GLU A N 1
ATOM 690 C CA . GLU A 1 90 ? -6.326 12.831 4.916 1.00 82.69 90 GLU A CA 1
ATOM 691 C C . GLU A 1 90 ? -6.632 14.308 4.673 1.00 82.69 90 GLU A C 1
ATOM 693 O O . GLU A 1 90 ? -6.345 14.823 3.600 1.00 82.69 90 GLU A O 1
ATOM 698 N N . LEU A 1 91 ? -7.223 15.011 5.643 1.00 83.62 91 LEU A N 1
ATOM 699 C CA . LEU A 1 91 ? -7.670 16.399 5.447 1.00 83.62 91 LEU A CA 1
ATOM 700 C C . LEU A 1 91 ? -6.763 17.419 6.129 1.00 83.62 91 LEU A C 1
ATOM 702 O O . LEU A 1 91 ? -6.718 18.579 5.731 1.00 83.62 91 LEU A O 1
ATOM 706 N N . LEU A 1 92 ? -6.082 16.998 7.193 1.00 85.56 92 LEU A N 1
ATOM 707 C CA . LEU A 1 92 ? -5.213 17.850 8.003 1.00 85.56 92 LEU A CA 1
ATOM 708 C C . LEU A 1 92 ? -3.743 17.422 7.922 1.00 85.56 92 LEU A C 1
ATOM 710 O O . LEU A 1 92 ? -2.925 17.875 8.728 1.00 85.56 92 LEU A O 1
ATOM 714 N N . ALA A 1 93 ? -3.401 16.526 6.995 1.00 76.88 93 ALA A N 1
ATOM 715 C CA . ALA A 1 93 ? -2.021 16.127 6.771 1.00 76.88 93 ALA A CA 1
ATOM 716 C C . ALA A 1 93 ? -1.174 17.357 6.406 1.00 76.88 93 ALA A C 1
ATOM 718 O O . ALA A 1 93 ? -1.542 18.143 5.539 1.00 76.88 93 ALA A O 1
ATOM 719 N N . GLY A 1 94 ? -0.047 17.541 7.098 1.00 74.00 94 GLY A N 1
ATOM 720 C CA . GLY A 1 94 ? 0.892 18.638 6.835 1.00 74.00 94 GLY A CA 1
ATOM 721 C C . GLY A 1 94 ? 0.591 19.973 7.526 1.00 74.00 94 GLY A C 1
ATOM 722 O O . GLY A 1 94 ? 1.415 20.876 7.434 1.00 74.00 94 GLY A O 1
ATOM 723 N N . LEU A 1 95 ? -0.524 20.111 8.254 1.00 82.31 95 LEU A N 1
ATOM 724 C CA . LEU A 1 95 ? -0.774 21.308 9.069 1.00 82.31 95 LEU A CA 1
ATOM 725 C C . LEU A 1 95 ? -0.022 21.260 10.409 1.00 82.31 95 LEU A C 1
ATOM 727 O O . LEU A 1 95 ? 0.215 20.187 10.973 1.00 82.31 95 LEU A O 1
ATOM 731 N N . GLU A 1 96 ? 0.305 22.437 10.947 1.00 81.12 96 GLU A N 1
ATOM 732 C CA . GLU A 1 96 ? 0.933 22.579 12.263 1.00 81.12 96 GLU A CA 1
ATOM 733 C C . GLU A 1 96 ? 0.031 22.034 13.378 1.00 81.12 96 GLU A C 1
ATOM 735 O O . GLU A 1 96 ? -1.176 22.275 13.408 1.00 81.12 96 GLU A O 1
ATOM 740 N N . ARG A 1 97 ? 0.622 21.286 14.316 1.00 80.38 97 ARG A N 1
ATOM 741 C CA . ARG A 1 97 ? -0.099 20.608 15.404 1.00 80.38 97 ARG A CA 1
ATOM 742 C C . ARG A 1 97 ? -0.264 21.514 16.625 1.00 80.38 97 ARG A C 1
ATOM 744 O O . ARG A 1 97 ? 0.260 21.218 17.697 1.00 80.38 97 ARG A O 1
ATOM 751 N N . ASP A 1 98 ? -0.984 22.613 16.450 1.00 82.12 98 ASP A N 1
ATOM 752 C CA . ASP A 1 98 ? -1.321 23.562 17.512 1.00 82.12 98 ASP A CA 1
ATOM 753 C C . ASP A 1 98 ? -2.732 23.311 18.098 1.00 82.12 98 ASP A C 1
ATOM 755 O O . ASP A 1 98 ? -3.426 22.347 17.757 1.00 82.12 98 ASP A O 1
ATOM 759 N N . GLY A 1 99 ? -3.196 24.181 19.002 1.00 78.50 99 GLY A N 1
ATOM 760 C CA . GLY A 1 99 ? -4.554 24.081 19.556 1.00 78.50 99 GLY A CA 1
ATOM 761 C C . GLY A 1 99 ? -5.661 24.201 18.496 1.00 78.50 99 GLY A C 1
ATOM 762 O O . GLY A 1 99 ? -6.729 23.599 18.644 1.00 78.50 99 GLY A O 1
ATOM 763 N N . ARG A 1 100 ? -5.405 24.920 17.394 1.00 85.06 100 ARG A N 1
ATOM 764 C CA . ARG A 1 100 ? -6.350 25.068 16.279 1.00 85.06 100 ARG A CA 1
ATOM 765 C C . ARG A 1 100 ? -6.489 23.761 15.510 1.00 85.06 100 ARG A C 1
ATOM 767 O O . ARG A 1 100 ? -7.607 23.418 15.127 1.00 85.06 100 ARG A O 1
ATOM 774 N N . TYR A 1 101 ? -5.411 22.990 15.372 1.00 84.94 101 TYR A N 1
ATOM 775 C CA . TYR A 1 101 ? -5.436 21.662 14.754 1.00 84.94 101 TYR A CA 1
ATOM 776 C C . TYR A 1 101 ? -6.499 20.755 15.380 1.00 84.94 101 TYR A C 1
ATOM 778 O O . TYR A 1 101 ? -7.267 20.100 14.673 1.00 84.94 101 TYR A O 1
ATOM 786 N N . LYS A 1 102 ? -6.600 20.741 16.716 1.00 85.00 102 LYS A N 1
ATOM 787 C CA . LYS A 1 102 ? -7.581 19.894 17.408 1.00 85.00 102 LYS A CA 1
ATOM 788 C C . LYS A 1 102 ? -9.020 20.360 17.169 1.00 85.00 102 LYS A C 1
ATOM 790 O O . LYS A 1 102 ? -9.901 19.520 16.990 1.00 85.00 102 LYS A O 1
ATOM 795 N N . LEU A 1 103 ? -9.256 21.672 17.106 1.00 87.00 103 LEU A N 1
ATOM 796 C CA . LEU A 1 103 ? -10.568 22.237 16.768 1.00 87.00 103 LEU A CA 1
ATOM 797 C C . LEU A 1 103 ? -10.968 21.910 15.325 1.00 87.00 103 LEU A C 1
ATOM 799 O O . LEU A 1 103 ? -12.099 21.485 15.091 1.00 87.00 103 LEU A O 1
ATOM 803 N N . LEU A 1 104 ? -10.035 22.030 14.375 1.00 90.00 104 LEU A N 1
ATOM 804 C CA . LEU A 1 104 ? -10.251 21.639 12.980 1.00 90.00 104 LEU A CA 1
ATOM 805 C C . LEU A 1 104 ? -10.554 20.144 12.861 1.00 90.00 104 LEU A C 1
ATOM 807 O O . LEU A 1 104 ? -11.476 19.766 12.144 1.00 90.00 104 LEU A O 1
ATOM 811 N N . GLN A 1 105 ? -9.849 19.295 13.616 1.00 89.06 105 GLN A N 1
ATOM 812 C CA . GLN A 1 105 ? -10.100 17.854 13.633 1.00 89.06 105 GLN A CA 1
ATOM 813 C C . GLN A 1 105 ? -11.528 17.534 14.095 1.00 89.06 105 GLN A C 1
ATOM 815 O O . GLN A 1 105 ? -12.211 16.728 13.468 1.00 89.06 105 GLN A O 1
ATOM 820 N N . VAL A 1 106 ? -11.997 18.172 15.173 1.00 90.06 106 VAL A N 1
ATOM 821 C CA . VAL A 1 106 ? -13.378 18.022 15.665 1.00 90.06 106 VAL A CA 1
ATOM 822 C C . VAL A 1 106 ? -14.381 18.530 14.628 1.00 90.06 106 VAL A C 1
ATOM 824 O O . VAL A 1 106 ? -15.337 17.827 14.302 1.00 90.06 106 VAL A O 1
ATOM 827 N N . HIS A 1 107 ? -14.158 19.728 14.085 1.00 92.00 107 HIS A N 1
ATOM 828 C CA . HIS A 1 107 ? -15.063 20.353 13.125 1.00 92.00 107 HIS A CA 1
ATOM 829 C C . HIS A 1 107 ? -15.215 19.517 11.849 1.00 92.00 107 HIS A C 1
ATOM 831 O O . HIS A 1 107 ? -16.334 19.194 11.446 1.00 92.00 107 HIS A O 1
ATOM 837 N N . TYR A 1 108 ? -14.103 19.093 11.247 1.00 93.19 108 TYR A N 1
ATOM 838 C CA . TYR A 1 108 ? -14.131 18.266 10.046 1.00 93.19 108 TYR A CA 1
ATOM 839 C C . TYR A 1 108 ? -14.648 16.853 10.309 1.00 93.19 108 TYR A C 1
ATOM 841 O O . TYR A 1 108 ? -15.339 16.325 9.444 1.00 93.19 108 TYR A O 1
ATOM 849 N N . ALA A 1 109 ? -14.433 16.268 11.493 1.00 93.56 109 ALA A N 1
ATOM 850 C CA . ALA A 1 109 ? -15.042 14.978 11.832 1.00 93.56 109 ALA A CA 1
ATOM 851 C C . ALA A 1 109 ? -16.576 15.069 11.851 1.00 93.56 109 ALA A C 1
ATOM 853 O O . ALA A 1 109 ? -17.256 14.220 11.278 1.00 93.56 109 ALA A O 1
ATOM 854 N N . LEU A 1 110 ? -17.130 16.139 12.432 1.00 92.81 110 LEU A N 1
ATOM 855 C CA . LEU A 1 110 ? -18.574 16.396 12.416 1.00 92.81 110 LEU A CA 1
ATOM 856 C C . LEU A 1 110 ? -19.112 16.643 11.003 1.00 92.81 110 LEU A C 1
ATOM 858 O O . LEU A 1 110 ? -20.222 16.221 10.686 1.00 92.81 110 LEU A O 1
ATOM 862 N N . MET A 1 111 ? -18.358 17.346 10.154 1.00 93.12 111 MET A N 1
ATOM 863 C CA . MET A 1 111 ? -18.750 17.565 8.758 1.00 93.12 111 MET A CA 1
ATOM 864 C C . MET A 1 111 ? -18.703 16.278 7.936 1.00 93.12 111 MET A C 1
ATOM 866 O O . MET A 1 111 ? -19.561 16.080 7.078 1.00 93.12 111 MET A O 1
ATOM 870 N N . LEU A 1 112 ? -17.717 15.419 8.189 1.00 93.69 112 LEU A N 1
ATOM 871 C CA . LEU A 1 112 ? -17.537 14.163 7.474 1.00 93.69 112 LEU A CA 1
ATOM 872 C C . LEU A 1 112 ? -18.706 13.206 7.733 1.00 93.69 112 LEU A C 1
ATOM 874 O O . LEU A 1 112 ? -19.295 12.696 6.788 1.00 93.69 112 LEU A O 1
ATOM 878 N N . GLU A 1 113 ? -19.124 13.076 8.992 1.00 93.31 113 GLU A N 1
ATOM 879 C CA . GLU A 1 113 ? -20.267 12.245 9.422 1.00 93.31 113 GLU A CA 1
ATOM 880 C C . GLU A 1 113 ? -21.630 12.755 8.943 1.00 93.31 113 GLU A C 1
ATOM 882 O O . GLU A 1 113 ? -22.624 12.040 9.002 1.00 93.31 113 GLU A O 1
ATOM 887 N N . LYS A 1 114 ? -21.709 14.002 8.466 1.00 93.38 114 LYS A N 1
ATOM 888 C CA . LYS A 1 114 ? -22.910 14.513 7.786 1.00 93.38 114 LYS A CA 1
ATOM 889 C C . LYS A 1 114 ? -22.959 14.127 6.311 1.00 93.38 114 LYS A C 1
ATOM 891 O O . LYS A 1 114 ? -24.022 14.217 5.708 1.00 93.38 114 LYS A O 1
ATOM 896 N N . LYS A 1 115 ? -21.813 13.788 5.715 1.00 93.81 115 LYS A N 1
ATOM 897 C CA . LYS A 1 115 ? -21.681 13.508 4.279 1.00 93.81 115 LYS A CA 1
ATOM 898 C C . LYS A 1 115 ? -21.552 12.022 3.975 1.00 93.81 115 LYS A C 1
ATOM 900 O O . LYS A 1 115 ? -21.924 11.617 2.881 1.00 93.81 115 LYS A O 1
ATOM 905 N N . LEU A 1 116 ? -20.999 11.251 4.905 1.00 94.00 116 LEU A N 1
ATOM 906 C CA . LEU A 1 116 ? -20.692 9.838 4.735 1.00 94.00 116 LEU A CA 1
ATOM 907 C C . LEU A 1 116 ? -21.309 9.011 5.855 1.00 94.00 116 LEU A C 1
ATOM 909 O O . LEU A 1 116 ? -21.467 9.481 6.981 1.00 94.00 116 LEU A O 1
ATOM 913 N N . THR A 1 117 ? -21.625 7.768 5.520 1.00 96.06 117 THR A N 1
ATOM 914 C CA . THR A 1 117 ? -22.086 6.754 6.473 1.00 96.06 117 THR A CA 1
ATOM 915 C C . THR A 1 117 ? -20.939 6.261 7.359 1.00 96.06 117 THR A C 1
ATOM 917 O O . THR A 1 117 ? -19.758 6.444 7.040 1.00 96.06 117 THR A O 1
ATOM 920 N N . LYS A 1 118 ? -21.278 5.618 8.481 1.00 95.50 118 LYS A N 1
ATOM 921 C CA . LYS A 1 118 ? -20.294 5.034 9.403 1.00 95.50 118 LYS A CA 1
ATOM 922 C C . LYS A 1 118 ? -19.452 3.969 8.719 1.00 95.50 118 LYS A C 1
ATOM 924 O O . LYS A 1 118 ? -18.241 3.935 8.907 1.00 95.50 118 LYS A O 1
ATOM 929 N N . GLU A 1 119 ? -20.087 3.166 7.882 1.00 95.50 119 GLU A N 1
ATOM 930 C CA . GLU A 1 119 ? -19.483 2.094 7.107 1.00 95.50 119 GLU A CA 1
ATOM 931 C C . GLU A 1 119 ? -18.458 2.660 6.121 1.00 95.50 119 GLU A C 1
ATOM 933 O O . GLU A 1 119 ? -17.327 2.193 6.088 1.00 95.50 119 GLU A O 1
ATOM 938 N N . GLN A 1 120 ? -18.797 3.735 5.399 1.00 94.62 120 GLN A N 1
ATOM 939 C CA . GLN A 1 120 ? -17.859 4.407 4.489 1.00 94.62 120 GLN A CA 1
ATOM 940 C C . GLN A 1 120 ? -16.661 5.022 5.222 1.00 94.62 120 GLN A C 1
ATOM 942 O O . GLN A 1 120 ? -15.541 4.986 4.718 1.00 94.62 120 GLN A O 1
ATOM 947 N N . ILE A 1 121 ? -16.877 5.606 6.405 1.00 95.50 121 ILE A N 1
ATOM 948 C CA . ILE A 1 121 ? -15.791 6.173 7.218 1.00 95.50 121 ILE A CA 1
ATOM 949 C C . ILE A 1 121 ? -14.884 5.060 7.751 1.00 95.50 121 ILE A C 1
ATOM 951 O O . ILE A 1 121 ? -13.663 5.213 7.740 1.00 95.50 121 ILE A O 1
ATOM 955 N N . LEU A 1 122 ? -15.467 3.949 8.200 1.00 96.00 122 LEU A N 1
ATOM 956 C CA . LEU A 1 122 ? -14.733 2.798 8.714 1.00 96.00 122 LEU A CA 1
ATOM 957 C C . LEU A 1 122 ? -13.941 2.099 7.609 1.00 96.00 122 LEU A C 1
ATOM 959 O O . LEU A 1 122 ? -12.750 1.872 7.780 1.00 96.00 122 LEU A O 1
ATOM 963 N N . GLU A 1 123 ? -14.556 1.843 6.454 1.00 95.06 123 GLU A N 1
ATOM 964 C CA . GLU A 1 123 ? -13.866 1.322 5.270 1.00 95.06 123 GLU A CA 1
ATOM 965 C C . GLU A 1 123 ? -12.693 2.226 4.889 1.00 95.06 123 GLU A C 1
ATOM 967 O O . GLU A 1 123 ? -11.577 1.753 4.675 1.00 95.06 123 GLU A O 1
ATOM 972 N N . ARG A 1 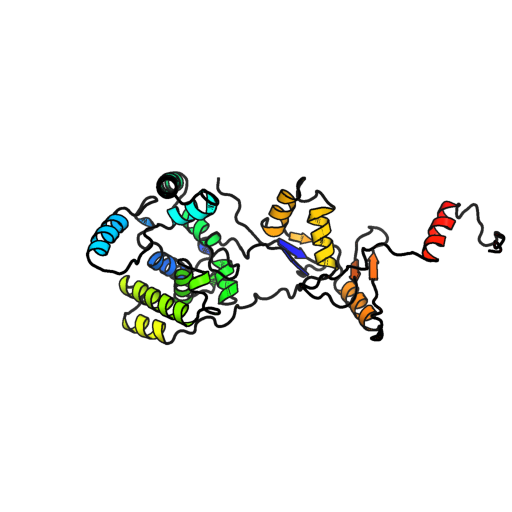124 ? -12.912 3.546 4.877 1.00 93.25 124 ARG A N 1
ATOM 973 C CA . ARG A 1 124 ? -11.846 4.501 4.586 1.00 93.25 124 ARG A CA 1
ATOM 974 C C . ARG A 1 124 ? -10.705 4.398 5.594 1.00 93.25 124 ARG A C 1
ATOM 976 O O . ARG A 1 124 ? -9.553 4.292 5.191 1.00 93.25 124 ARG A O 1
ATOM 983 N N . TYR A 1 125 ? -11.027 4.388 6.885 1.00 94.75 125 TYR A N 1
ATOM 984 C CA . TYR A 1 125 ? -10.052 4.249 7.963 1.00 94.75 125 TYR A CA 1
ATOM 985 C C . TYR A 1 125 ? -9.215 2.976 7.826 1.00 94.75 125 TYR A C 1
ATOM 987 O O . TYR A 1 125 ? -7.988 3.045 7.868 1.00 94.75 125 TYR A O 1
ATOM 995 N N . LEU A 1 126 ? -9.868 1.832 7.605 1.00 95.38 126 LEU A N 1
ATOM 996 C CA . LEU A 1 126 ? -9.196 0.546 7.440 1.00 95.38 126 LEU A CA 1
ATOM 997 C C . LEU A 1 126 ? -8.283 0.514 6.217 1.00 95.38 126 LEU A C 1
ATOM 999 O O . LEU A 1 126 ? -7.354 -0.280 6.206 1.00 95.38 126 LEU A O 1
ATOM 1003 N N . ASN A 1 127 ? -8.504 1.366 5.219 1.00 92.31 127 ASN A N 1
ATOM 1004 C CA . ASN A 1 127 ? -7.665 1.444 4.028 1.00 92.31 127 ASN A CA 1
ATOM 1005 C C . ASN A 1 127 ? -6.525 2.466 4.123 1.00 92.31 127 ASN A C 1
ATOM 1007 O O . ASN A 1 127 ? -5.579 2.382 3.346 1.00 92.31 127 ASN A O 1
ATOM 1011 N N . THR A 1 128 ? -6.591 3.432 5.044 1.00 88.69 128 THR A N 1
ATOM 1012 C CA . THR A 1 128 ? -5.605 4.530 5.108 1.00 88.69 128 THR A CA 1
ATOM 1013 C C . THR A 1 128 ? -4.803 4.591 6.400 1.00 88.69 128 THR A C 1
ATOM 1015 O O . THR A 1 128 ? -3.812 5.321 6.477 1.00 88.69 128 THR A O 1
ATOM 1018 N N . ILE A 1 129 ? -5.178 3.827 7.428 1.00 90.25 129 ILE A N 1
ATOM 1019 C CA . ILE A 1 129 ? -4.436 3.797 8.687 1.00 90.25 129 ILE A CA 1
ATOM 1020 C C . ILE A 1 129 ? -3.080 3.089 8.531 1.00 90.25 129 ILE A C 1
ATOM 1022 O O . ILE A 1 129 ? -2.966 2.043 7.897 1.00 90.25 129 ILE A O 1
ATOM 1026 N N . PHE A 1 130 ? -2.029 3.671 9.110 1.00 87.69 130 PHE A N 1
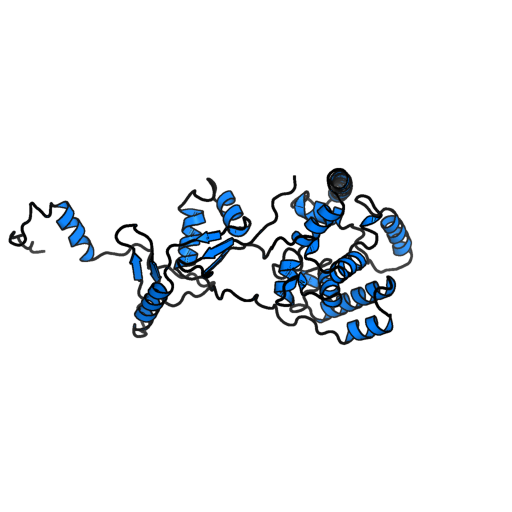ATOM 1027 C CA . PHE A 1 130 ? -0.672 3.131 9.037 1.00 87.69 130 PHE A CA 1
ATOM 1028 C C . PHE A 1 130 ? -0.410 2.132 10.169 1.00 87.69 130 PHE A C 1
ATOM 1030 O O . PHE A 1 130 ? -0.536 2.487 11.341 1.00 87.69 130 PHE A O 1
ATOM 1037 N N . PHE A 1 131 ? 0.020 0.918 9.821 1.00 90.94 131 PHE A N 1
ATOM 1038 C CA . PHE A 1 131 ? 0.325 -0.166 10.766 1.00 90.94 131 PHE A CA 1
ATOM 1039 C C . PHE A 1 131 ? 1.824 -0.369 11.015 1.00 90.94 131 PHE A C 1
ATOM 1041 O O . PHE A 1 131 ? 2.193 -1.171 11.869 1.00 90.94 131 PHE A O 1
ATOM 1048 N N . GLY A 1 132 ? 2.696 0.406 10.361 1.00 82.38 132 GLY A N 1
ATOM 1049 C CA . GLY A 1 132 ? 4.147 0.231 10.454 1.00 82.38 132 GLY A CA 1
ATOM 1050 C C . GLY A 1 132 ? 4.682 -0.598 9.290 1.00 82.38 132 GLY A C 1
ATOM 1051 O O . GLY A 1 132 ? 3.918 -1.151 8.510 1.00 82.38 132 GLY A O 1
ATOM 1052 N N . ASN A 1 133 ? 6.007 -0.650 9.129 1.00 78.31 133 ASN A N 1
ATOM 1053 C CA . ASN A 1 133 ? 6.664 -1.464 8.091 1.00 78.31 133 ASN A CA 1
ATOM 1054 C C . ASN A 1 133 ? 6.101 -1.272 6.668 1.00 78.31 133 ASN A C 1
ATOM 1056 O O . ASN A 1 133 ? 5.968 -2.221 5.904 1.00 78.31 133 ASN A O 1
ATOM 1060 N N . ASN A 1 134 ? 5.798 -0.017 6.322 1.00 76.94 134 ASN A N 1
ATOM 1061 C CA . ASN A 1 134 ? 5.206 0.392 5.044 1.00 76.94 134 ASN A CA 1
ATOM 1062 C C . ASN A 1 134 ? 3.799 -0.173 4.754 1.00 76.94 134 ASN A C 1
ATOM 1064 O O . ASN A 1 134 ? 3.345 -0.086 3.618 1.00 76.94 134 ASN A O 1
ATOM 1068 N N . ALA A 1 135 ? 3.111 -0.725 5.759 1.00 85.19 135 ALA A N 1
ATOM 1069 C CA . ALA A 1 135 ? 1.744 -1.219 5.644 1.00 85.19 135 ALA A CA 1
ATOM 1070 C C . ALA A 1 135 ? 0.731 -0.094 5.909 1.00 85.19 135 ALA A C 1
ATOM 1072 O O . ALA A 1 135 ? 0.523 0.315 7.057 1.00 85.19 135 ALA A O 1
ATOM 1073 N N . TYR A 1 136 ? 0.108 0.402 4.842 1.00 87.69 136 TYR A N 1
ATOM 1074 C CA . TYR A 1 136 ? -0.989 1.363 4.884 1.00 87.69 136 TYR A CA 1
ATOM 1075 C C . TYR A 1 136 ? -2.291 0.639 4.548 1.00 87.69 136 TYR A C 1
ATOM 1077 O O . TYR A 1 136 ? -2.497 0.154 3.439 1.00 87.69 136 TYR A O 1
ATOM 1085 N N . GLY A 1 137 ? -3.163 0.552 5.543 1.00 92.00 137 GLY A N 1
ATOM 1086 C CA . GLY A 1 137 ? -4.402 -0.200 5.486 1.00 92.00 137 GLY A CA 1
ATOM 1087 C C . GLY A 1 137 ? -4.280 -1.646 5.975 1.00 92.00 137 GLY A C 1
ATOM 1088 O O . GLY A 1 137 ? -3.197 -2.226 6.077 1.00 92.00 137 GLY A O 1
ATOM 1089 N N . LEU A 1 138 ? -5.429 -2.223 6.318 1.00 95.12 138 LEU A N 1
ATOM 1090 C CA . LEU A 1 138 ? -5.552 -3.505 7.003 1.00 95.12 138 LEU A CA 1
ATOM 1091 C C . LEU A 1 138 ? -5.123 -4.675 6.113 1.00 95.12 138 LEU A C 1
ATOM 1093 O O . LEU A 1 138 ? -4.456 -5.581 6.602 1.00 95.12 138 LEU A O 1
ATOM 1097 N N . GLN A 1 139 ? -5.437 -4.632 4.814 1.00 92.75 139 GLN A N 1
ATOM 1098 C CA . GLN A 1 139 ? -4.979 -5.639 3.850 1.00 92.75 139 GLN A CA 1
ATOM 1099 C C . GLN A 1 139 ? -3.450 -5.689 3.789 1.00 92.75 139 GLN A C 1
ATOM 1101 O O . GLN A 1 139 ? -2.855 -6.754 3.931 1.00 92.75 139 GLN A O 1
ATOM 1106 N N . ALA A 1 140 ? -2.800 -4.530 3.665 1.00 87.94 140 ALA A N 1
ATOM 1107 C CA . ALA A 1 140 ? -1.345 -4.459 3.666 1.00 87.94 140 ALA A CA 1
ATOM 1108 C C . ALA A 1 140 ? -0.746 -4.954 4.991 1.00 87.94 140 ALA A C 1
ATOM 1110 O O . ALA A 1 140 ? 0.298 -5.601 4.999 1.00 87.94 140 ALA A O 1
ATOM 1111 N N . ALA A 1 141 ? -1.403 -4.689 6.121 1.00 91.94 141 ALA A N 1
ATOM 1112 C CA . ALA A 1 141 ? -0.955 -5.181 7.419 1.00 91.94 141 ALA A CA 1
ATOM 1113 C C . ALA A 1 141 ? -1.108 -6.708 7.557 1.00 91.94 141 ALA A C 1
ATOM 1115 O O . ALA A 1 141 ? -0.193 -7.368 8.052 1.00 91.94 141 ALA A O 1
ATOM 1116 N N . ALA A 1 142 ? -2.215 -7.282 7.076 1.00 94.31 142 ALA A N 1
ATOM 1117 C CA . ALA A 1 142 ? -2.427 -8.730 7.024 1.00 94.31 142 ALA A CA 1
ATOM 1118 C C . ALA A 1 142 ? -1.297 -9.428 6.249 1.00 94.31 142 ALA A C 1
ATOM 1120 O O . ALA A 1 142 ? -0.690 -10.394 6.720 1.00 94.31 142 ALA A O 1
ATOM 1121 N N . GLU A 1 143 ? -0.956 -8.859 5.097 1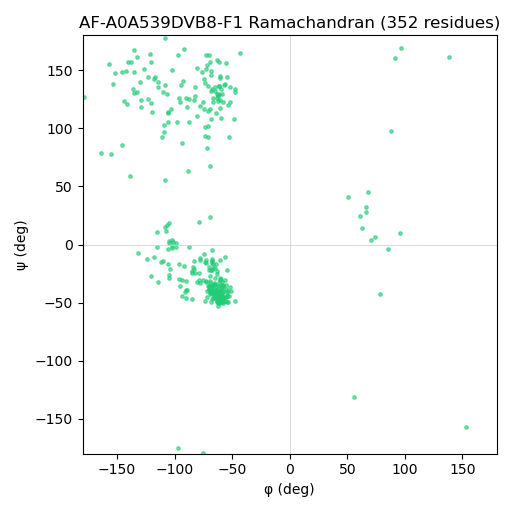.00 88.88 143 GLU A N 1
ATOM 1122 C CA . GLU A 1 143 ? 0.121 -9.314 4.232 1.00 88.88 143 GLU A CA 1
ATOM 1123 C C . GLU A 1 143 ? 1.489 -9.221 4.922 1.00 88.88 143 GLU A C 1
ATOM 1125 O O . GLU A 1 143 ? 2.215 -10.208 5.008 1.00 88.88 143 GLU A O 1
ATOM 1130 N N . VAL A 1 144 ? 1.828 -8.047 5.459 1.00 85.88 144 VAL A N 1
ATOM 1131 C CA . VAL A 1 144 ? 3.160 -7.747 6.005 1.00 85.88 144 VAL A CA 1
ATOM 1132 C C . VAL A 1 144 ? 3.457 -8.519 7.295 1.00 85.88 144 VAL A C 1
ATOM 1134 O O . VAL A 1 144 ? 4.584 -8.981 7.496 1.00 85.88 144 VAL A O 1
ATOM 1137 N N . TYR A 1 145 ? 2.470 -8.672 8.179 1.00 92.25 145 TYR A N 1
ATOM 1138 C CA . TYR A 1 145 ? 2.672 -9.313 9.482 1.00 92.25 145 TYR A CA 1
ATOM 1139 C C . TYR A 1 145 ? 2.362 -10.813 9.469 1.00 92.25 145 TYR A C 1
ATOM 1141 O O . TYR A 1 145 ? 2.998 -11.565 10.208 1.00 92.25 145 TYR A O 1
ATOM 1149 N N . PHE A 1 146 ? 1.431 -11.267 8.624 1.00 93.56 146 PHE A N 1
ATOM 1150 C CA . PHE A 1 146 ? 0.951 -12.653 8.645 1.00 93.56 146 PHE A CA 1
ATOM 1151 C C . PHE A 1 146 ? 1.085 -13.393 7.314 1.00 93.56 146 PHE A C 1
ATOM 1153 O O . PHE A 1 146 ? 0.994 -14.619 7.316 1.00 93.56 146 PHE A O 1
ATOM 1160 N N . GLY A 1 147 ? 1.375 -12.704 6.205 1.00 89.69 147 GLY A N 1
ATOM 1161 C CA . GLY A 1 147 ? 1.447 -13.324 4.879 1.00 89.69 147 GLY A CA 1
ATOM 1162 C C . GLY A 1 147 ? 0.088 -13.833 4.401 1.00 89.69 147 GLY A C 1
ATOM 1163 O O . GLY A 1 147 ? 0.031 -14.816 3.671 1.00 89.69 147 GLY A O 1
ATOM 1164 N N . LYS A 1 148 ? -0.991 -13.200 4.870 1.00 90.94 148 LYS A N 1
ATOM 1165 C CA . LYS A 1 148 ? -2.383 -13.589 4.638 1.00 90.94 148 LYS A CA 1
ATOM 1166 C C . LYS A 1 148 ? -3.148 -12.470 3.941 1.00 90.94 148 LYS A C 1
ATOM 1168 O O . LYS A 1 148 ? -2.791 -11.300 4.084 1.00 90.94 148 LYS A O 1
ATOM 1173 N N . SER A 1 149 ? -4.238 -12.817 3.267 1.00 91.81 149 SER A N 1
ATOM 1174 C CA . SER A 1 149 ? -5.277 -11.847 2.931 1.00 91.81 149 SER A CA 1
ATOM 1175 C C . SER A 1 149 ? -6.064 -11.438 4.182 1.00 91.81 149 SER A C 1
ATOM 1177 O O . SER A 1 149 ? -6.168 -12.201 5.143 1.00 91.81 149 SER A O 1
ATOM 1179 N N . VAL A 1 150 ? -6.651 -10.239 4.177 1.00 94.44 150 VAL A N 1
ATOM 1180 C CA . VAL A 1 150 ? -7.480 -9.730 5.282 1.00 94.44 150 VAL A CA 1
ATOM 1181 C C . VAL A 1 150 ? -8.632 -10.670 5.646 1.00 94.44 150 VAL A C 1
ATOM 1183 O O . VAL A 1 150 ? -8.933 -10.825 6.827 1.00 94.44 150 VAL A O 1
ATOM 1186 N N . GLY A 1 151 ? -9.220 -11.354 4.659 1.00 95.81 151 GLY A N 1
ATOM 1187 C CA . GLY A 1 151 ? -10.305 -12.320 4.858 1.00 95.81 151 GLY A CA 1
ATOM 1188 C C . GLY A 1 151 ? -9.889 -13.592 5.607 1.00 95.81 151 GLY A C 1
ATOM 1189 O O . GLY A 1 151 ? -10.745 -14.334 6.074 1.00 95.81 151 GLY A O 1
ATOM 1190 N N . GLU A 1 152 ? -8.585 -13.844 5.743 1.00 96.00 152 GLU A N 1
ATOM 1191 C CA . GLU A 1 152 ? -8.016 -15.013 6.432 1.00 96.00 152 GLU A CA 1
ATOM 1192 C C . GLU A 1 152 ? -7.510 -14.679 7.848 1.00 96.00 152 GLU A C 1
ATOM 1194 O O . GLU A 1 152 ? -6.907 -15.529 8.523 1.00 96.00 152 GLU A O 1
ATOM 1199 N N . LEU A 1 153 ? -7.690 -13.427 8.283 1.00 97.44 153 LEU A N 1
ATOM 1200 C CA . LEU A 1 153 ? -7.346 -13.000 9.631 1.00 97.44 153 LEU A CA 1
ATOM 1201 C C . LEU A 1 153 ? -8.354 -13.535 10.645 1.00 97.44 153 LEU A C 1
ATOM 1203 O O . LEU A 1 153 ? -9.564 -13.493 10.433 1.00 97.44 153 LEU A O 1
ATOM 1207 N N . ASP A 1 154 ? -7.840 -13.971 11.789 1.00 97.06 154 ASP A N 1
ATOM 1208 C CA . ASP A 1 154 ? -8.658 -14.236 12.968 1.00 97.06 154 ASP A CA 1
ATOM 1209 C C . ASP A 1 154 ? -8.748 -13.003 13.888 1.00 97.06 154 ASP A C 1
ATOM 1211 O O . ASP A 1 154 ? -8.015 -12.018 13.747 1.00 97.06 154 ASP A O 1
ATOM 1215 N N . MET A 1 155 ? -9.658 -13.064 14.862 1.00 96.94 155 MET A N 1
ATOM 1216 C CA . MET A 1 155 ? -9.879 -12.003 15.848 1.00 96.94 155 MET A CA 1
ATOM 1217 C C . MET A 1 155 ? -8.598 -11.593 16.590 1.00 96.94 155 MET A C 1
ATOM 1219 O O . MET A 1 155 ? -8.387 -10.406 16.835 1.00 96.94 155 MET A O 1
ATOM 1223 N N . VAL A 1 156 ? -7.741 -12.552 16.953 1.00 97.62 156 VAL A N 1
ATOM 1224 C CA . VAL A 1 156 ? -6.527 -12.303 17.745 1.00 97.62 156 VAL A CA 1
ATOM 1225 C C . VAL A 1 156 ? -5.482 -11.578 16.896 1.00 97.62 156 VAL A C 1
ATOM 1227 O O . VAL A 1 156 ? -4.858 -10.624 17.363 1.00 97.62 156 VAL A O 1
ATOM 1230 N N . GLN A 1 157 ? -5.349 -11.957 15.623 1.00 97.94 157 GLN A N 1
ATOM 1231 C CA . GLN A 1 157 ? -4.541 -11.245 14.634 1.00 97.94 157 GLN A CA 1
ATOM 1232 C C . GLN A 1 157 ? -5.067 -9.820 14.403 1.00 97.94 157 GLN A C 1
ATOM 1234 O O . GLN A 1 157 ? -4.282 -8.870 14.393 1.00 97.94 157 GLN A O 1
ATOM 1239 N N . GLY A 1 158 ? -6.389 -9.647 14.292 1.00 97.62 158 GLY A N 1
ATOM 1240 C CA . GLY A 1 158 ? -7.035 -8.333 14.219 1.00 97.62 158 GLY A CA 1
ATOM 1241 C C . GLY A 1 158 ? -6.749 -7.459 15.443 1.00 97.62 158 GLY A C 1
ATOM 1242 O O . GLY A 1 158 ? -6.385 -6.289 15.311 1.00 97.62 158 GLY A O 1
ATOM 1243 N N . ALA A 1 159 ? -6.826 -8.046 16.636 1.00 97.19 159 ALA A N 1
ATOM 1244 C CA . ALA A 1 159 ? -6.513 -7.391 17.899 1.00 97.19 159 ALA A CA 1
ATOM 1245 C C . ALA A 1 159 ? -5.040 -6.959 17.964 1.00 97.19 159 ALA A C 1
ATOM 1247 O O . ALA A 1 159 ? -4.732 -5.812 18.297 1.00 97.19 159 ALA A O 1
ATOM 1248 N N . PHE A 1 160 ? -4.119 -7.842 17.575 1.00 98.00 160 PHE A N 1
ATOM 1249 C CA . PHE A 1 160 ? -2.702 -7.509 17.474 1.00 98.00 160 PHE A CA 1
ATOM 1250 C C . PHE A 1 160 ? -2.470 -6.284 16.578 1.00 98.00 160 PHE A C 1
ATOM 1252 O O . PHE A 1 160 ? -1.828 -5.325 17.015 1.00 98.00 160 PHE A O 1
ATOM 1259 N N . LEU A 1 161 ? -3.054 -6.269 15.374 1.00 97.62 161 LEU A N 1
ATOM 1260 C CA . LEU A 1 161 ? -2.943 -5.139 14.446 1.00 97.62 161 LEU A CA 1
ATOM 1261 C C . LEU A 1 161 ? -3.542 -3.852 15.027 1.00 97.62 161 LEU A C 1
ATOM 1263 O O . LEU A 1 161 ? -2.915 -2.796 14.930 1.00 97.62 161 LEU A O 1
ATOM 1267 N N . ALA A 1 162 ? -4.693 -3.930 15.701 1.00 96.00 162 ALA A N 1
ATOM 1268 C CA . ALA A 1 162 ? -5.286 -2.788 16.400 1.00 96.00 162 ALA A CA 1
ATOM 1269 C C . ALA A 1 162 ? -4.339 -2.208 17.469 1.00 96.00 162 ALA A C 1
ATOM 1271 O O . ALA A 1 162 ? -4.224 -0.994 17.639 1.00 96.00 162 ALA A O 1
ATOM 1272 N N . GLY A 1 163 ? -3.581 -3.070 18.153 1.00 94.81 163 GLY A N 1
ATOM 1273 C CA . GLY A 1 163 ? -2.560 -2.668 19.118 1.00 94.81 163 GLY A CA 1
ATOM 1274 C C . GLY A 1 163 ? -1.463 -1.777 18.531 1.00 94.81 163 GLY A C 1
ATOM 1275 O O . GLY A 1 163 ? -0.998 -0.864 19.229 1.00 94.81 163 GLY A O 1
ATOM 1276 N N . LEU A 1 164 ? -1.093 -2.006 17.266 1.00 94.00 164 LEU A N 1
ATOM 1277 C CA . LEU A 1 164 ? -0.039 -1.272 16.561 1.00 94.00 164 LEU A CA 1
ATOM 1278 C C . LEU A 1 164 ? -0.446 0.167 16.228 1.00 94.00 164 LEU A C 1
ATOM 1280 O O . LEU A 1 164 ? 0.388 1.064 16.337 1.00 94.00 164 LEU A O 1
ATOM 1284 N N . ILE A 1 165 ? -1.719 0.408 15.894 1.00 91.94 165 ILE A N 1
ATOM 1285 C CA . ILE A 1 165 ? -2.232 1.687 15.361 1.00 91.94 165 ILE A CA 1
ATOM 1286 C C . ILE A 1 165 ? -1.821 2.896 16.215 1.00 91.94 165 ILE A C 1
ATOM 1288 O O . ILE A 1 165 ? -1.430 3.944 15.695 1.00 91.94 165 ILE A O 1
ATOM 1292 N N . ARG A 1 166 ? -1.846 2.745 17.545 1.00 87.00 166 ARG A N 1
ATOM 1293 C CA . ARG A 1 166 ? -1.491 3.816 18.489 1.00 87.00 166 ARG A CA 1
ATOM 1294 C C . ARG A 1 166 ? -0.053 4.323 18.323 1.00 87.00 166 ARG A C 1
ATOM 1296 O O . ARG A 1 166 ? 0.200 5.508 18.538 1.00 87.00 166 ARG A O 1
ATOM 1303 N N . SER A 1 167 ? 0.895 3.434 18.037 1.00 86.19 167 SER A N 1
ATOM 1304 C CA . SER A 1 167 ? 2.308 3.780 17.842 1.00 86.19 167 SER A CA 1
ATOM 1305 C C . SER A 1 167 ? 2.982 2.721 16.966 1.00 86.19 167 SER A C 1
ATOM 1307 O O . SER A 1 167 ? 3.696 1.864 17.491 1.00 86.19 167 SER A O 1
ATOM 1309 N N . PRO A 1 168 ? 2.773 2.765 15.638 1.00 85.81 168 PRO A N 1
ATOM 1310 C CA . PRO A 1 168 ? 3.140 1.661 14.753 1.00 85.81 168 PRO A CA 1
ATOM 1311 C C . PRO A 1 168 ? 4.624 1.298 14.812 1.00 85.81 168 PRO A C 1
ATOM 1313 O O . PRO A 1 168 ? 4.986 0.143 15.008 1.00 85.81 168 PRO A O 1
ATOM 1316 N N . SER A 1 169 ? 5.501 2.304 14.751 1.00 78.69 169 SER A N 1
ATOM 1317 C CA . SER A 1 169 ? 6.948 2.096 14.879 1.00 78.69 169 SER A CA 1
ATOM 1318 C C . SER A 1 169 ? 7.376 1.760 16.310 1.00 78.69 169 SER A C 1
ATOM 1320 O O . SER A 1 169 ? 8.359 1.055 16.499 1.00 78.69 169 SER A O 1
ATOM 1322 N N . GLY A 1 170 ? 6.672 2.269 17.328 1.00 81.12 170 GLY A N 1
ATOM 1323 C CA . GLY A 1 170 ? 7.024 2.058 18.737 1.00 81.12 170 GLY A CA 1
ATOM 1324 C C . GLY A 1 170 ? 6.604 0.693 19.289 1.00 81.12 170 GLY A C 1
ATOM 1325 O O . GLY A 1 170 ? 7.211 0.219 20.251 1.00 81.12 170 GLY A O 1
ATOM 1326 N N . TYR A 1 171 ? 5.591 0.076 18.678 1.00 92.38 171 TYR A N 1
ATOM 1327 C CA . TYR A 1 171 ? 5.080 -1.263 18.984 1.00 92.38 171 TYR A CA 1
ATOM 1328 C C . TYR A 1 171 ? 5.431 -2.293 17.906 1.00 92.38 171 TYR A C 1
ATOM 1330 O O . TYR A 1 171 ? 4.861 -3.382 17.895 1.00 92.38 171 TYR A O 1
ATOM 1338 N N . ASP A 1 172 ? 6.375 -1.967 17.024 1.00 89.31 172 ASP A N 1
ATOM 1339 C CA . ASP A 1 172 ? 6.896 -2.886 16.019 1.00 89.31 172 ASP A CA 1
ATOM 1340 C C . ASP A 1 172 ? 7.386 -4.188 16.697 1.00 89.31 172 ASP A C 1
ATOM 1342 O O . ASP A 1 172 ? 8.275 -4.122 17.553 1.00 89.31 172 ASP A O 1
ATOM 1346 N N . PRO A 1 173 ? 6.823 -5.362 16.355 1.00 93.81 173 PRO A N 1
ATOM 1347 C CA . PRO A 1 173 ? 7.137 -6.627 17.021 1.00 93.81 173 PRO A CA 1
ATOM 1348 C C . PRO A 1 173 ? 8.549 -7.141 16.715 1.00 93.81 173 PRO A C 1
ATOM 1350 O O . PRO A 1 173 ? 9.087 -7.929 17.483 1.00 93.81 173 PRO A O 1
ATOM 1353 N N . ILE A 1 174 ? 9.172 -6.664 15.636 1.00 89.88 174 ILE A N 1
ATOM 1354 C CA . ILE A 1 174 ? 10.502 -7.085 15.186 1.00 89.88 174 ILE A CA 1
ATOM 1355 C C . ILE A 1 174 ? 11.561 -6.199 15.831 1.00 89.88 174 ILE A C 1
ATOM 1357 O O . ILE A 1 174 ? 12.571 -6.678 16.339 1.00 89.88 174 ILE A O 1
ATOM 1361 N N . ARG A 1 175 ? 11.335 -4.880 15.823 1.00 82.00 175 ARG A N 1
ATOM 1362 C CA . ARG A 1 175 ? 12.281 -3.912 16.401 1.00 82.00 175 ARG A CA 1
ATOM 1363 C C . ARG A 1 175 ? 12.151 -3.803 17.919 1.00 82.00 175 ARG A C 1
ATOM 1365 O O . ARG A 1 175 ? 13.136 -3.512 18.598 1.00 82.00 175 ARG A O 1
ATOM 1372 N N . HIS A 1 176 ? 10.942 -3.983 18.453 1.00 91.56 176 HIS A N 1
ATOM 1373 C CA . HIS A 1 176 ? 10.603 -3.752 19.860 1.00 91.56 176 HIS A CA 1
ATOM 1374 C C . HIS A 1 176 ? 9.665 -4.841 20.429 1.00 91.56 176 HIS A C 1
ATOM 1376 O O . HIS A 1 176 ? 8.588 -4.507 20.940 1.00 91.56 176 HIS A O 1
ATOM 1382 N N . PRO A 1 177 ? 10.072 -6.126 20.413 1.00 94.88 177 PRO A N 1
ATOM 1383 C CA . PRO A 1 177 ? 9.219 -7.259 20.792 1.00 94.88 177 PRO A CA 1
ATOM 1384 C C . PRO A 1 177 ? 8.596 -7.112 22.185 1.00 94.88 177 PRO A C 1
ATOM 1386 O O . PRO A 1 177 ? 7.391 -7.290 22.338 1.00 94.88 177 PRO A O 1
ATOM 1389 N N . GLU A 1 178 ? 9.363 -6.673 23.187 1.00 96.19 178 GLU A N 1
ATOM 1390 C CA . GLU A 1 178 ? 8.858 -6.492 24.558 1.00 96.19 178 GLU A CA 1
ATOM 1391 C C . GLU A 1 178 ? 7.766 -5.419 24.666 1.00 96.19 178 GLU A C 1
ATOM 1393 O O . GLU A 1 178 ? 6.754 -5.594 25.349 1.00 96.19 178 GLU A O 1
ATOM 1398 N N . ARG A 1 179 ? 7.933 -4.294 23.956 1.00 94.88 179 ARG A N 1
ATOM 1399 C CA . ARG A 1 179 ? 6.922 -3.223 23.931 1.00 94.88 179 ARG A CA 1
ATOM 1400 C C . ARG A 1 179 ? 5.679 -3.665 23.173 1.00 94.88 179 ARG A C 1
ATOM 1402 O O . ARG A 1 179 ? 4.574 -3.330 23.594 1.00 94.88 179 ARG A O 1
ATOM 1409 N N . SER A 1 180 ? 5.868 -4.402 22.082 1.00 95.75 180 SER A N 1
ATOM 1410 C CA . SER A 1 180 ? 4.783 -4.972 21.289 1.00 95.75 180 SER A CA 1
ATOM 1411 C C . SER A 1 180 ? 3.976 -5.983 22.110 1.00 95.75 180 SER A C 1
ATOM 1413 O O . SER A 1 180 ? 2.761 -5.849 22.223 1.00 95.75 180 SER A O 1
ATOM 1415 N N . ARG A 1 181 ? 4.648 -6.901 22.817 1.00 97.31 181 ARG A N 1
ATOM 1416 C CA . ARG A 1 181 ? 4.044 -7.865 23.748 1.00 97.31 181 ARG A CA 1
ATOM 1417 C C . ARG A 1 181 ? 3.251 -7.171 24.852 1.00 97.31 181 ARG A C 1
ATOM 1419 O O . ARG A 1 181 ? 2.090 -7.500 25.074 1.00 97.31 181 ARG A O 1
ATOM 1426 N N . ALA A 1 182 ? 3.843 -6.184 25.525 1.00 97.00 182 ALA A N 1
ATOM 1427 C CA . ALA A 1 182 ? 3.153 -5.431 26.572 1.00 97.00 182 ALA A CA 1
ATOM 1428 C C . ALA A 1 182 ? 1.925 -4.675 26.034 1.00 97.00 182 ALA A C 1
ATOM 1430 O O . ALA A 1 182 ? 0.907 -4.573 26.718 1.00 97.00 182 ALA A O 1
ATOM 1431 N N . ARG A 1 183 ? 2.001 -4.156 24.802 1.00 96.31 183 ARG A N 1
ATOM 1432 C CA . ARG A 1 183 ? 0.859 -3.524 24.135 1.00 96.31 183 ARG A CA 1
ATOM 1433 C C . ARG A 1 183 ? -0.222 -4.541 23.775 1.00 96.31 183 ARG A C 1
ATOM 1435 O O . ARG A 1 183 ? -1.395 -4.237 23.959 1.00 96.31 183 ARG A O 1
ATOM 1442 N N . PHE A 1 184 ? 0.161 -5.720 23.299 1.00 97.81 184 PHE A N 1
ATOM 1443 C CA . PHE A 1 184 ? -0.767 -6.793 22.967 1.00 97.81 184 PHE A CA 1
ATOM 1444 C C . PHE A 1 184 ? -1.528 -7.294 24.202 1.00 97.81 184 PHE A C 1
ATOM 1446 O O . PHE A 1 184 ? -2.743 -7.435 24.127 1.00 97.81 184 PHE A O 1
ATOM 1453 N N . ARG A 1 185 ? -0.863 -7.428 25.362 1.00 97.69 185 ARG A N 1
ATOM 1454 C CA . ARG A 1 185 ? -1.532 -7.721 26.649 1.00 97.69 185 ARG A CA 1
ATOM 1455 C C . ARG A 1 185 ? -2.648 -6.725 26.964 1.00 97.69 185 ARG A C 1
ATOM 1457 O O . ARG A 1 185 ? -3.783 -7.126 27.172 1.00 97.69 185 ARG A O 1
ATOM 1464 N N . GLN A 1 186 ? -2.364 -5.424 26.859 1.00 96.00 186 GLN A N 1
ATOM 1465 C CA . GLN A 1 186 ? -3.381 -4.379 27.067 1.00 96.00 186 GLN A CA 1
ATOM 1466 C C . GLN A 1 186 ? -4.556 -4.480 26.088 1.00 96.00 186 GLN A C 1
ATOM 1468 O O . GLN A 1 186 ? -5.664 -4.050 26.398 1.00 96.00 186 GLN A O 1
ATOM 1473 N N . VAL A 1 187 ? -4.308 -4.974 24.874 1.00 96.31 187 VAL A N 1
ATOM 1474 C CA . VAL A 1 187 ? -5.356 -5.163 23.875 1.00 96.31 187 VAL A CA 1
ATOM 1475 C C . VAL A 1 187 ? -6.245 -6.348 24.235 1.00 96.31 187 VAL A C 1
ATOM 1477 O O . VAL A 1 187 ? -7.460 -6.189 24.231 1.00 96.31 187 VAL A O 1
ATOM 1480 N N . VAL A 1 188 ? -5.682 -7.507 24.578 1.00 97.31 188 VAL A N 1
ATOM 1481 C CA . VAL A 1 188 ? -6.500 -8.672 24.958 1.00 97.31 188 VAL A CA 1
ATOM 1482 C C . VAL A 1 188 ? -7.242 -8.437 26.279 1.00 97.31 188 VAL A C 1
ATOM 1484 O O . VAL A 1 188 ? -8.425 -8.755 26.361 1.00 97.31 188 VAL A O 1
ATOM 1487 N N . GLU A 1 189 ? -6.635 -7.728 27.239 1.00 96.25 189 GLU A N 1
ATOM 1488 C CA . GLU A 1 189 ? -7.319 -7.245 28.451 1.00 96.25 189 GLU A CA 1
ATOM 1489 C C . GLU A 1 189 ? -8.517 -6.356 28.095 1.00 96.25 189 GLU A C 1
ATOM 1491 O O . GLU A 1 189 ? -9.590 -6.449 28.695 1.00 96.25 189 GLU A O 1
ATOM 1496 N N . ARG A 1 190 ? -8.358 -5.494 27.081 1.00 94.50 190 ARG A N 1
ATOM 1497 C CA . ARG A 1 190 ? -9.447 -4.656 26.583 1.00 94.50 190 ARG A CA 1
ATOM 1498 C C . ARG A 1 190 ? -10.553 -5.488 25.938 1.00 94.50 190 ARG A C 1
ATOM 1500 O O . ARG A 1 190 ? -11.713 -5.155 26.164 1.00 94.50 190 ARG A O 1
ATOM 1507 N N . LEU A 1 191 ? -10.221 -6.533 25.178 1.00 95.56 191 LEU A N 1
ATOM 1508 C CA . LEU A 1 191 ? -11.212 -7.451 24.606 1.00 95.56 191 LEU A CA 1
ATOM 1509 C C . LEU A 1 191 ? -12.003 -8.181 25.699 1.00 95.56 191 LEU A C 1
ATOM 1511 O O . LEU A 1 191 ? -13.225 -8.265 25.601 1.00 95.56 191 LEU A O 1
ATOM 1515 N N . ALA A 1 192 ? -11.339 -8.632 26.767 1.00 96.00 192 ALA A N 1
ATOM 1516 C CA . ALA A 1 192 ? -12.019 -9.227 27.918 1.00 96.00 192 ALA A CA 1
ATOM 1517 C C . ALA A 1 192 ? -12.929 -8.218 28.635 1.00 96.00 192 ALA A C 1
ATOM 1519 O O . ALA A 1 192 ? -14.061 -8.534 28.988 1.00 96.00 192 ALA A O 1
ATOM 1520 N N . ALA A 1 193 ? -12.479 -6.968 28.789 1.00 93.06 193 ALA A N 1
ATOM 1521 C CA . ALA A 1 193 ? -13.265 -5.908 29.422 1.00 93.06 193 ALA A CA 1
ATOM 1522 C C . ALA A 1 193 ? -14.522 -5.497 28.632 1.00 93.06 193 ALA A C 1
ATOM 1524 O O . ALA A 1 193 ? -15.387 -4.816 29.182 1.00 93.06 193 ALA A O 1
ATOM 1525 N N . VAL A 1 194 ? -14.603 -5.849 27.345 1.00 92.44 194 VAL A N 1
ATOM 1526 C CA . VAL A 1 194 ? -15.811 -5.689 26.520 1.00 92.44 194 VAL A CA 1
ATOM 1527 C C . VAL A 1 194 ? -16.505 -7.027 26.240 1.00 92.44 194 VAL A C 1
ATOM 1529 O O . VAL A 1 194 ? -17.320 -7.098 25.327 1.00 92.44 194 VAL A O 1
ATOM 1532 N N . GLU A 1 195 ? -16.181 -8.066 27.018 1.00 94.75 195 GLU A N 1
ATOM 1533 C CA . GLU A 1 195 ? -16.819 -9.390 26.995 1.00 94.75 195 GLU A CA 1
ATOM 1534 C C . GLU A 1 195 ? -16.690 -10.134 25.650 1.00 94.75 195 GLU A C 1
ATOM 1536 O O . GLU A 1 195 ? -17.485 -11.015 25.337 1.00 94.75 195 GLU A O 1
ATOM 1541 N N . MET A 1 196 ? -15.670 -9.810 24.844 1.00 94.69 196 MET A N 1
ATOM 1542 C CA . MET A 1 196 ? -15.391 -10.521 23.585 1.00 94.69 196 MET A CA 1
ATOM 1543 C C . MET A 1 196 ? -14.606 -11.822 23.789 1.00 94.69 196 MET A C 1
ATOM 1545 O O . MET A 1 196 ? -14.654 -12.712 22.943 1.00 94.69 196 MET A O 1
ATOM 1549 N N . ILE A 1 197 ? -13.858 -11.920 24.888 1.00 96.19 197 ILE A N 1
ATOM 1550 C CA . ILE A 1 197 ? -13.137 -13.124 25.314 1.00 96.19 197 ILE A CA 1
ATOM 1551 C C . ILE A 1 197 ? -13.233 -13.270 26.829 1.00 96.19 197 ILE A C 1
ATOM 1553 O O . ILE A 1 197 ? -13.409 -12.285 27.545 1.00 96.19 197 ILE A O 1
ATOM 1557 N N . GLU A 1 198 ? -13.056 -14.490 27.323 1.00 96.81 198 GLU A N 1
ATOM 1558 C CA . GLU A 1 198 ? -12.982 -14.739 28.762 1.00 96.81 198 GLU A CA 1
ATOM 1559 C C . GLU A 1 198 ? -11.698 -14.137 29.368 1.00 96.81 198 GLU A C 1
ATOM 1561 O O . GLU A 1 198 ? -10.640 -14.181 28.727 1.00 96.81 198 GLU A O 1
ATOM 1566 N N . PRO A 1 199 ? -11.725 -13.637 30.619 1.00 95.62 199 PRO A N 1
ATOM 1567 C CA . PRO A 1 199 ? -10.530 -13.120 31.290 1.00 95.62 199 PRO A CA 1
ATOM 1568 C C . PRO A 1 199 ? -9.371 -14.127 31.322 1.00 95.62 199 PRO A C 1
ATOM 1570 O O . PRO A 1 199 ? -8.232 -13.776 31.033 1.00 95.62 199 PRO A O 1
ATOM 1573 N N . THR A 1 200 ? -9.669 -15.406 31.563 1.00 95.62 200 THR A N 1
ATOM 1574 C CA . THR A 1 200 ? -8.662 -16.480 31.558 1.00 95.62 200 THR A CA 1
ATOM 1575 C C . THR A 1 200 ? -8.038 -16.689 30.178 1.00 95.62 200 THR A C 1
ATOM 1577 O O . THR A 1 200 ? -6.846 -16.970 30.070 1.00 95.62 200 THR A O 1
ATOM 1580 N N . GLN A 1 201 ? -8.815 -16.518 29.105 1.00 96.25 201 GLN A N 1
ATOM 1581 C CA . GLN A 1 201 ? -8.308 -16.575 27.736 1.00 96.25 201 GLN A CA 1
ATOM 1582 C C . GLN A 1 201 ? -7.425 -15.362 27.420 1.00 96.25 201 GLN A C 1
ATOM 1584 O O . GLN A 1 201 ? -6.401 -15.519 26.756 1.00 96.25 201 GLN A O 1
ATOM 1589 N N . SER A 1 202 ? -7.787 -14.171 27.910 1.00 96.31 202 SER A N 1
ATOM 1590 C CA . SER A 1 202 ? -6.960 -12.963 27.795 1.00 96.31 202 SER A CA 1
ATOM 1591 C C . SER A 1 202 ? -5.580 -13.160 28.422 1.00 96.31 202 SER A C 1
ATOM 1593 O O . SER A 1 202 ? -4.576 -12.871 27.768 1.00 96.31 202 SER A O 1
ATOM 1595 N N . ASP A 1 203 ? -5.521 -13.701 29.643 1.00 94.31 203 ASP A N 1
ATOM 1596 C CA . ASP A 1 203 ? -4.259 -13.963 30.346 1.00 94.31 203 ASP A CA 1
ATOM 1597 C C . ASP A 1 203 ? -3.364 -14.914 29.536 1.00 94.31 203 ASP A C 1
ATOM 1599 O O . ASP A 1 203 ? -2.206 -14.605 29.241 1.00 94.31 203 ASP A O 1
ATOM 1603 N N . VAL A 1 204 ? -3.935 -16.032 29.071 1.00 96.56 204 VAL A N 1
ATOM 1604 C CA . VAL A 1 204 ? -3.213 -17.023 28.259 1.00 96.56 204 VAL A CA 1
ATOM 1605 C C . VAL A 1 204 ? -2.710 -16.413 26.950 1.00 96.56 204 VAL A C 1
ATOM 1607 O O . VAL A 1 204 ? -1.539 -16.586 26.607 1.00 96.56 204 VAL A O 1
ATOM 1610 N N . LEU A 1 205 ? -3.547 -15.677 26.212 1.00 96.62 205 LEU A N 1
ATOM 1611 C CA . LEU A 1 205 ? -3.147 -15.048 24.947 1.00 96.62 205 LEU A CA 1
ATOM 1612 C C . LEU A 1 205 ? -2.037 -14.014 25.153 1.00 96.62 205 LEU A C 1
ATOM 1614 O O . LEU A 1 205 ? -1.063 -13.987 24.397 1.00 96.62 205 LEU A O 1
ATOM 1618 N N . GLY A 1 206 ? -2.164 -13.181 26.187 1.00 93.69 206 GLY A N 1
ATOM 1619 C CA . GLY A 1 206 ? -1.208 -12.129 26.507 1.00 93.69 206 GLY A CA 1
ATOM 1620 C C . GLY A 1 206 ? 0.205 -12.651 26.782 1.00 93.69 206 GLY A C 1
ATOM 1621 O O . GLY A 1 206 ? 1.192 -11.959 26.500 1.00 93.69 206 GLY A O 1
ATOM 1622 N N . GLU A 1 207 ? 0.318 -13.874 27.292 1.00 93.00 207 GLU A N 1
ATOM 1623 C CA . GLU A 1 207 ? 1.592 -14.530 27.579 1.00 93.00 207 GLU A CA 1
ATOM 1624 C C . GLU A 1 207 ? 2.091 -15.406 26.429 1.00 93.00 207 GLU A C 1
ATOM 1626 O O . GLU A 1 207 ? 3.269 -15.329 26.079 1.00 93.00 207 GLU A O 1
ATOM 1631 N N . THR A 1 208 ? 1.209 -16.203 25.823 1.00 94.62 208 THR A N 1
ATOM 1632 C CA . THR A 1 208 ? 1.614 -17.342 24.982 1.00 94.62 208 THR A CA 1
ATOM 1633 C C . THR A 1 208 ? 1.489 -17.111 23.480 1.00 94.62 208 THR A C 1
ATOM 1635 O O . THR A 1 208 ? 2.170 -17.790 22.718 1.00 94.62 208 THR A O 1
ATOM 1638 N N . TRP A 1 209 ? 0.668 -16.158 23.021 1.00 96.75 209 TRP A N 1
ATOM 1639 C CA . TRP A 1 209 ? 0.454 -15.960 21.582 1.00 96.75 209 TRP A CA 1
ATOM 1640 C C . TRP A 1 209 ? 1.744 -15.510 20.883 1.00 96.75 209 TRP A C 1
ATOM 1642 O O . TRP A 1 209 ? 2.422 -14.603 21.361 1.00 96.75 209 TRP A O 1
ATOM 1652 N N . GLU A 1 210 ? 2.121 -16.114 19.764 1.00 95.38 210 GLU A N 1
ATOM 1653 C CA . GLU A 1 210 ? 3.395 -15.817 19.100 1.00 95.38 210 GLU A CA 1
ATOM 1654 C C . GLU A 1 210 ? 3.324 -14.503 18.308 1.00 95.38 210 GLU A C 1
ATOM 1656 O O . GLU A 1 210 ? 2.531 -14.367 17.377 1.00 95.38 210 GLU A O 1
ATOM 1661 N N . LEU A 1 211 ? 4.167 -13.523 18.663 1.00 94.56 211 LEU A N 1
ATOM 1662 C CA . LEU A 1 211 ? 4.258 -12.279 17.896 1.00 94.56 211 LEU A CA 1
ATOM 1663 C C . LEU A 1 211 ? 4.970 -12.526 16.558 1.00 94.56 211 LEU A C 1
ATOM 1665 O O . LEU A 1 211 ? 5.876 -13.356 16.489 1.00 94.56 211 LEU A O 1
ATOM 1669 N N . PRO A 1 212 ? 4.656 -11.745 15.510 1.00 92.69 212 PRO A N 1
ATOM 1670 C CA . PRO A 1 212 ? 5.428 -11.769 14.274 1.00 92.69 212 PRO A CA 1
ATOM 1671 C C . PRO A 1 212 ? 6.902 -11.384 14.502 1.00 92.69 212 PRO A C 1
ATOM 1673 O O . PRO A 1 212 ? 7.221 -10.221 14.736 1.00 92.69 212 PRO A O 1
ATOM 1676 N N . GLU A 1 213 ? 7.814 -12.351 14.391 1.00 89.12 213 GLU A N 1
ATOM 1677 C CA . GLU A 1 213 ? 9.262 -12.132 14.584 1.00 89.12 213 GLU A CA 1
ATOM 1678 C C . GLU A 1 213 ? 9.981 -11.613 13.333 1.00 89.12 213 GLU A C 1
ATOM 1680 O O . GLU A 1 213 ? 11.076 -11.054 13.396 1.00 89.12 213 GLU A O 1
ATOM 1685 N N . ARG A 1 214 ? 9.366 -11.796 12.165 1.00 86.56 214 ARG A N 1
ATOM 1686 C CA . ARG A 1 214 ? 9.848 -11.285 10.883 1.00 86.56 214 ARG A CA 1
ATOM 1687 C C . ARG A 1 214 ? 8.670 -10.840 10.045 1.00 86.56 214 ARG A C 1
ATOM 1689 O O . ARG A 1 214 ? 7.600 -11.445 10.118 1.00 86.56 214 ARG A O 1
ATOM 1696 N N . LEU A 1 215 ? 8.896 -9.832 9.207 1.00 79.81 215 LEU A N 1
ATOM 1697 C CA . LEU A 1 215 ? 7.917 -9.476 8.192 1.00 79.81 215 LEU A CA 1
ATOM 1698 C C . LEU A 1 215 ? 7.768 -10.683 7.282 1.00 79.81 215 LEU A C 1
ATOM 1700 O O . LEU A 1 215 ? 8.761 -11.259 6.816 1.00 79.81 215 LEU A O 1
ATOM 1704 N N . LYS A 1 216 ? 6.526 -11.085 7.056 1.00 78.19 216 LYS A N 1
ATOM 1705 C CA . LYS A 1 216 ? 6.242 -12.007 5.980 1.00 78.19 216 LYS A CA 1
ATOM 1706 C C . LYS A 1 216 ? 6.445 -11.186 4.721 1.00 78.19 216 LYS A C 1
ATOM 1708 O O . LYS A 1 216 ? 5.761 -10.192 4.488 1.00 78.19 216 LYS A O 1
ATOM 1713 N N . ALA A 1 217 ? 7.451 -11.569 3.940 1.00 55.25 217 ALA A N 1
ATOM 1714 C CA . ALA A 1 217 ? 7.400 -11.219 2.539 1.00 55.25 217 ALA A CA 1
ATOM 1715 C C . ALA A 1 217 ? 6.033 -11.708 2.058 1.00 55.25 217 ALA A C 1
ATOM 1717 O O . ALA A 1 217 ? 5.597 -12.804 2.431 1.00 55.25 217 ALA A O 1
ATOM 1718 N N . LEU A 1 218 ? 5.353 -10.868 1.288 1.00 54.16 218 LEU A N 1
ATOM 1719 C CA . LEU A 1 218 ? 4.211 -11.290 0.496 1.00 54.16 218 LEU A CA 1
ATOM 1720 C C . LEU A 1 218 ? 4.512 -12.635 -0.184 1.00 54.16 218 LEU A C 1
ATOM 1722 O O . LEU A 1 218 ? 5.685 -13.004 -0.302 1.00 54.16 218 LEU A O 1
ATOM 1726 N N . PRO A 1 219 ? 3.511 -13.353 -0.715 1.00 47.22 219 PRO A N 1
ATOM 1727 C CA . PRO A 1 219 ? 3.774 -14.167 -1.888 1.00 47.22 219 PRO A CA 1
ATOM 1728 C C . PRO A 1 219 ? 4.409 -13.215 -2.905 1.00 47.22 219 PRO A C 1
ATOM 1730 O O . PRO A 1 219 ? 3.739 -12.427 -3.570 1.00 47.22 219 PRO A O 1
ATOM 1733 N N . THR A 1 220 ? 5.733 -13.165 -2.889 1.00 47.59 220 THR A N 1
ATOM 1734 C CA . THR A 1 220 ? 6.526 -12.343 -3.761 1.00 47.59 220 THR A CA 1
ATOM 1735 C C . THR A 1 220 ? 6.209 -12.921 -5.116 1.00 47.59 220 THR A C 1
ATOM 1737 O O . THR A 1 220 ? 6.608 -14.041 -5.430 1.00 47.59 220 THR A O 1
ATOM 1740 N N . TYR A 1 221 ? 5.529 -12.140 -5.947 1.00 51.31 221 TYR A N 1
ATOM 1741 C CA . TYR A 1 221 ? 6.082 -12.017 -7.278 1.00 51.31 221 TYR A CA 1
ATOM 1742 C C . TYR A 1 221 ? 7.561 -11.718 -7.020 1.00 51.31 221 TYR A C 1
ATOM 1744 O O . TYR A 1 221 ? 7.870 -10.706 -6.388 1.00 51.31 221 TYR A O 1
ATOM 1752 N N . ASP A 1 222 ? 8.435 -12.690 -7.286 1.00 55.44 222 ASP A N 1
ATOM 1753 C CA . ASP A 1 222 ? 9.882 -12.562 -7.113 1.00 55.44 222 ASP A CA 1
ATOM 1754 C C . ASP A 1 222 ? 10.380 -11.581 -8.173 1.00 55.44 222 ASP A C 1
ATOM 1756 O O . ASP A 1 222 ? 10.978 -11.925 -9.184 1.00 55.44 222 ASP A O 1
ATOM 1760 N N . THR A 1 223 ? 9.973 -10.332 -7.998 1.00 67.38 223 THR A N 1
ATOM 1761 C CA . THR A 1 223 ? 10.182 -9.238 -8.922 1.00 67.38 223 THR A CA 1
ATOM 1762 C C . THR A 1 223 ? 11.200 -8.331 -8.288 1.00 67.38 223 THR A C 1
ATOM 1764 O O . THR A 1 223 ? 10.953 -7.143 -8.050 1.00 67.38 223 THR A O 1
ATOM 1767 N N . ALA A 1 224 ? 12.346 -8.924 -7.943 1.00 72.06 224 ALA A N 1
ATOM 1768 C CA . ALA A 1 224 ? 13.549 -8.146 -7.765 1.00 72.06 224 ALA A CA 1
ATOM 1769 C C . ALA A 1 224 ? 13.657 -7.214 -8.982 1.00 72.06 224 ALA A C 1
ATOM 1771 O O . ALA A 1 224 ? 13.447 -7.669 -10.113 1.00 72.06 224 ALA A O 1
ATOM 1772 N N . PRO A 1 225 ? 13.905 -5.910 -8.777 1.00 81.31 225 PRO A N 1
ATOM 1773 C CA . PRO A 1 225 ? 14.029 -5.025 -9.911 1.00 81.31 225 PRO A CA 1
ATOM 1774 C C . PRO A 1 225 ? 15.091 -5.553 -10.880 1.00 81.31 225 PRO A C 1
ATOM 1776 O O . PRO A 1 225 ? 16.083 -6.153 -10.474 1.00 81.31 225 PRO A O 1
ATOM 1779 N N . THR A 1 226 ? 14.851 -5.369 -12.168 1.00 88.81 226 THR A N 1
ATOM 1780 C CA . THR A 1 226 ? 15.745 -5.754 -13.257 1.00 88.81 226 THR A CA 1
ATOM 1781 C C . THR A 1 226 ? 16.098 -4.513 -14.063 1.00 88.81 226 THR A C 1
ATOM 1783 O O . THR A 1 226 ? 15.390 -3.505 -14.017 1.00 88.81 226 THR A O 1
ATOM 1786 N N . TYR A 1 227 ? 17.139 -4.590 -14.893 1.00 91.38 227 TYR A N 1
ATOM 1787 C CA . TYR A 1 227 ? 17.454 -3.502 -15.824 1.00 91.38 227 TYR A CA 1
ATOM 1788 C C . TYR A 1 227 ? 16.250 -3.078 -16.676 1.00 91.38 227 TYR A C 1
ATOM 1790 O O . TYR A 1 227 ? 16.076 -1.887 -16.929 1.00 91.38 227 TYR A O 1
ATOM 1798 N N . TYR A 1 228 ? 15.403 -4.031 -17.081 1.00 93.75 228 TYR A N 1
ATOM 1799 C CA . TYR A 1 228 ? 14.198 -3.742 -17.849 1.00 93.75 228 TYR A CA 1
ATOM 1800 C C . TYR A 1 228 ? 13.149 -2.988 -17.028 1.00 93.75 228 TYR A C 1
ATOM 1802 O O . TYR A 1 228 ? 12.625 -1.974 -17.483 1.00 93.75 228 TYR A O 1
ATOM 1810 N N . THR A 1 229 ? 12.832 -3.455 -15.819 1.00 92.38 229 THR A N 1
ATOM 1811 C CA . THR A 1 229 ? 11.771 -2.846 -15.000 1.00 92.38 229 THR A CA 1
ATOM 1812 C C . THR A 1 229 ? 12.177 -1.464 -14.493 1.00 92.38 229 THR A C 1
ATOM 1814 O O . THR A 1 229 ? 11.336 -0.572 -14.409 1.00 92.38 229 THR A O 1
ATOM 1817 N N . GLU A 1 230 ? 13.467 -1.255 -14.218 1.00 90.81 230 GLU A N 1
ATOM 1818 C CA . GLU A 1 230 ? 14.025 0.061 -13.896 1.00 90.81 230 GLU A CA 1
ATOM 1819 C C . GLU A 1 230 ? 13.963 1.009 -15.097 1.00 90.81 230 GLU A C 1
ATOM 1821 O O . GLU A 1 230 ? 13.502 2.140 -14.959 1.00 90.81 230 GLU A O 1
ATOM 1826 N N . ALA A 1 231 ? 14.354 0.536 -16.287 1.00 92.81 231 ALA A N 1
ATOM 1827 C CA . ALA A 1 231 ? 14.263 1.310 -17.524 1.00 92.81 231 ALA A CA 1
ATOM 1828 C C . ALA A 1 231 ? 12.814 1.677 -17.869 1.00 92.81 231 ALA A C 1
ATOM 1830 O O . ALA A 1 231 ? 12.541 2.797 -18.297 1.00 92.81 231 ALA A O 1
ATOM 1831 N N . LEU A 1 232 ? 11.875 0.751 -17.659 1.00 95.19 232 LEU A N 1
ATOM 1832 C CA . LEU A 1 232 ? 10.447 1.002 -17.819 1.00 95.19 232 LEU A CA 1
ATOM 1833 C C . LEU A 1 232 ? 9.972 2.075 -16.839 1.00 95.19 232 LEU A C 1
ATOM 1835 O O . LEU A 1 232 ? 9.261 2.993 -17.241 1.00 95.19 232 LEU A O 1
ATOM 1839 N N . ARG A 1 233 ? 10.376 1.987 -15.568 1.00 93.62 233 ARG A N 1
ATOM 1840 C CA . ARG A 1 233 ? 10.025 2.994 -14.565 1.00 93.62 233 ARG A CA 1
ATOM 1841 C C . ARG A 1 233 ? 10.565 4.374 -14.945 1.00 93.62 233 ARG A C 1
ATOM 1843 O O . ARG A 1 233 ? 9.798 5.331 -14.934 1.00 93.62 233 ARG A O 1
ATOM 1850 N N . GLU A 1 234 ? 11.843 4.477 -15.308 1.00 92.25 234 GLU A N 1
ATOM 1851 C CA . GLU A 1 234 ? 12.449 5.729 -15.789 1.00 92.25 234 GLU A CA 1
ATOM 1852 C C . GLU A 1 234 ? 11.696 6.254 -17.018 1.00 92.25 234 GLU A C 1
ATOM 1854 O O . GLU A 1 234 ? 11.332 7.424 -17.078 1.00 92.25 234 GLU A O 1
ATOM 1859 N N . TYR A 1 235 ? 11.369 5.388 -17.981 1.00 94.19 235 TYR A N 1
ATOM 1860 C CA . TYR A 1 235 ? 10.607 5.782 -19.164 1.00 94.19 235 TYR A CA 1
ATOM 1861 C C . TYR A 1 235 ? 9.225 6.356 -18.812 1.00 94.19 235 TYR A C 1
ATOM 1863 O O . TYR A 1 235 ? 8.826 7.393 -19.349 1.00 94.19 235 TYR A O 1
ATOM 1871 N N . LEU A 1 236 ? 8.506 5.710 -17.892 1.00 95.75 236 LEU A N 1
ATOM 1872 C CA . LEU A 1 236 ? 7.181 6.136 -17.439 1.00 95.75 236 LEU A CA 1
ATOM 1873 C C . LEU A 1 236 ? 7.209 7.424 -16.608 1.00 95.75 236 LEU A C 1
ATOM 1875 O O . LEU A 1 236 ? 6.213 8.137 -16.597 1.00 95.75 236 LEU A O 1
ATOM 1879 N N . LEU A 1 237 ? 8.313 7.733 -15.923 1.00 92.19 237 LEU A N 1
ATOM 1880 C CA . LEU A 1 237 ? 8.434 8.929 -15.081 1.00 92.19 237 LEU A CA 1
ATOM 1881 C C . LEU A 1 237 ? 9.086 10.116 -15.799 1.00 92.19 237 LEU A C 1
ATOM 1883 O O . LEU A 1 237 ? 8.680 11.258 -15.582 1.00 92.19 237 LEU A O 1
ATOM 1887 N N . GLU A 1 238 ? 10.058 9.865 -16.671 1.00 92.62 238 GLU A N 1
ATOM 1888 C CA . GLU A 1 238 ? 10.972 10.899 -17.173 1.00 92.62 238 GLU A CA 1
ATOM 1889 C C . GLU A 1 238 ? 10.927 11.070 -18.695 1.00 92.62 238 GLU A C 1
ATOM 1891 O O . GLU A 1 238 ? 11.210 12.157 -19.197 1.00 92.62 238 GLU A O 1
ATOM 1896 N N . ARG A 1 239 ? 10.571 10.023 -19.454 1.00 90.38 239 ARG A N 1
ATOM 1897 C CA . ARG A 1 239 ? 10.694 10.021 -20.930 1.00 90.38 239 ARG A CA 1
ATOM 1898 C C . ARG A 1 239 ? 9.369 9.928 -21.680 1.00 90.38 239 ARG A C 1
ATOM 1900 O O . ARG A 1 239 ? 9.368 9.953 -22.910 1.00 90.38 239 ARG A O 1
ATOM 1907 N N . SER A 1 240 ? 8.253 9.821 -20.969 1.00 92.50 240 SER A N 1
ATOM 1908 C CA . SER A 1 240 ? 6.912 9.763 -21.547 1.00 92.50 240 SER A CA 1
ATOM 1909 C C . SER A 1 240 ? 5.932 10.624 -20.756 1.00 92.50 240 SER A C 1
ATOM 1911 O O . SER A 1 240 ? 6.135 10.901 -19.577 1.00 92.50 240 SER A O 1
ATOM 1913 N N . ASN A 1 241 ? 4.852 11.035 -21.414 1.00 91.25 241 ASN A N 1
ATOM 1914 C CA . ASN A 1 241 ? 3.724 11.747 -20.811 1.00 91.25 241 ASN A CA 1
ATOM 1915 C C . ASN A 1 241 ? 2.471 10.860 -20.685 1.00 91.25 241 ASN A C 1
ATOM 1917 O O . ASN A 1 241 ? 1.388 11.354 -20.389 1.00 91.25 241 ASN A O 1
ATOM 1921 N N . ILE A 1 242 ? 2.600 9.544 -20.898 1.00 93.56 242 ILE A N 1
ATOM 1922 C CA . ILE A 1 242 ? 1.460 8.612 -20.930 1.00 93.56 242 ILE A CA 1
ATOM 1923 C C . ILE A 1 242 ? 0.710 8.533 -19.590 1.00 93.56 242 ILE A C 1
ATOM 1925 O O . ILE A 1 242 ? -0.476 8.217 -19.571 1.00 93.56 242 ILE A O 1
ATOM 1929 N N . LEU A 1 243 ? 1.387 8.838 -18.477 1.00 90.06 243 LEU A N 1
ATOM 1930 C CA . LEU A 1 243 ? 0.810 8.839 -17.127 1.00 90.06 243 LEU A CA 1
ATOM 1931 C C . LEU A 1 243 ? 0.479 10.251 -16.601 1.00 90.06 243 LEU A C 1
ATOM 1933 O O . LEU A 1 243 ? 0.110 10.383 -15.437 1.00 90.06 243 LEU A O 1
ATOM 1937 N N . GLY A 1 244 ? 0.658 11.301 -17.412 1.00 87.75 244 GLY A N 1
ATOM 1938 C CA . GLY A 1 244 ? 0.464 12.698 -17.009 1.00 87.75 244 GLY A CA 1
ATOM 1939 C C . GLY A 1 244 ? 1.541 13.653 -17.530 1.00 87.75 244 GLY A C 1
ATOM 1940 O O . GLY A 1 244 ? 2.646 13.240 -17.904 1.00 87.75 244 GLY A O 1
ATOM 1941 N N . ASP A 1 245 ? 1.227 14.948 -17.525 1.00 86.44 245 ASP A N 1
ATOM 1942 C CA . ASP A 1 245 ? 2.095 15.998 -18.071 1.00 86.44 245 ASP A CA 1
ATOM 1943 C C . ASP A 1 245 ? 3.240 16.345 -17.112 1.00 86.44 245 ASP A C 1
ATOM 1945 O O . ASP A 1 245 ? 4.369 16.612 -17.540 1.00 86.44 245 ASP A O 1
ATOM 1949 N N . THR A 1 246 ? 2.998 16.255 -15.803 1.00 80.19 246 THR A N 1
ATOM 1950 C CA . THR A 1 246 ? 4.013 16.514 -14.772 1.00 80.19 246 THR A CA 1
ATOM 1951 C C . THR A 1 246 ? 4.580 15.228 -14.173 1.00 80.19 246 THR A C 1
ATOM 1953 O O . THR A 1 246 ? 3.898 14.211 -14.061 1.00 80.19 246 THR A O 1
ATOM 1956 N N . GLU A 1 247 ? 5.839 15.264 -13.730 1.00 77.75 247 GLU A N 1
ATOM 1957 C CA . GLU A 1 247 ? 6.480 14.120 -13.061 1.00 77.75 247 GLU A CA 1
ATOM 1958 C C . GLU A 1 247 ? 5.709 13.682 -11.809 1.00 77.75 247 GLU A C 1
ATOM 1960 O O . GLU A 1 247 ? 5.561 12.490 -11.551 1.00 77.75 247 GLU A O 1
ATOM 1965 N N . GLN A 1 248 ? 5.149 14.641 -11.067 1.00 71.81 248 GLN A N 1
ATOM 1966 C CA . GLN A 1 248 ? 4.370 14.364 -9.864 1.00 71.81 248 GLN A CA 1
ATOM 1967 C C . GLN A 1 248 ? 3.077 13.596 -10.172 1.00 71.81 248 GLN A C 1
ATOM 1969 O O . GLN A 1 248 ? 2.743 12.660 -9.446 1.00 71.81 248 GLN A O 1
ATOM 1974 N N . GLU A 1 249 ? 2.357 13.960 -11.236 1.00 75.25 249 GLU A N 1
ATOM 1975 C CA . GLU A 1 249 ? 1.169 13.222 -11.685 1.00 75.25 249 GLU A CA 1
ATOM 1976 C C . GLU A 1 249 ? 1.539 11.803 -12.112 1.00 75.25 249 GLU A C 1
ATOM 1978 O O . GLU A 1 249 ? 0.916 10.846 -11.649 1.00 75.25 249 GLU A O 1
ATOM 1983 N N . ARG A 1 250 ? 2.611 11.660 -12.906 1.00 88.25 250 ARG A N 1
ATOM 1984 C CA . ARG A 1 250 ? 3.108 10.353 -13.352 1.00 88.25 250 ARG A CA 1
ATOM 1985 C C . ARG A 1 250 ? 3.509 9.472 -12.175 1.00 88.25 250 ARG A C 1
ATOM 1987 O O . ARG A 1 250 ? 3.116 8.311 -12.128 1.00 88.25 250 ARG A O 1
ATOM 1994 N N . ALA A 1 251 ? 4.225 10.019 -11.195 1.00 81.88 251 ALA A N 1
ATOM 1995 C CA . ALA A 1 251 ? 4.608 9.304 -9.982 1.00 81.88 251 ALA A CA 1
ATOM 1996 C C . ALA A 1 251 ? 3.388 8.907 -9.140 1.00 81.88 251 ALA A C 1
ATOM 1998 O O . ALA A 1 251 ? 3.307 7.772 -8.670 1.00 81.88 251 ALA A O 1
ATOM 1999 N N . ASN A 1 252 ? 2.416 9.805 -8.969 1.00 76.06 252 ASN A N 1
ATOM 2000 C CA . ASN A 1 252 ? 1.190 9.494 -8.237 1.00 76.06 252 ASN A CA 1
ATOM 2001 C C . ASN A 1 252 ? 0.427 8.348 -8.906 1.00 76.06 252 ASN A C 1
ATOM 2003 O O . ASN A 1 252 ? 0.058 7.388 -8.233 1.00 76.06 252 ASN A O 1
ATOM 2007 N N . LEU A 1 253 ? 0.243 8.404 -10.225 1.00 83.88 253 LEU A N 1
ATOM 2008 C CA . LEU A 1 253 ? -0.468 7.362 -10.954 1.00 83.88 253 LEU A CA 1
ATOM 2009 C C . LEU A 1 253 ? 0.315 6.039 -10.961 1.00 83.88 253 LEU A C 1
ATOM 2011 O O . LEU A 1 253 ? -0.268 4.982 -10.734 1.00 83.88 253 LEU A O 1
ATOM 2015 N N . LEU A 1 254 ? 1.639 6.087 -11.132 1.00 88.75 254 LEU A N 1
ATOM 2016 C CA . LEU A 1 254 ? 2.491 4.898 -11.152 1.00 88.75 254 LEU A CA 1
ATOM 2017 C C . LEU A 1 254 ? 2.514 4.165 -9.807 1.00 88.75 254 LEU A C 1
ATOM 2019 O O . LEU A 1 254 ? 2.398 2.943 -9.783 1.00 88.75 254 LEU A O 1
ATOM 2023 N N . TYR A 1 255 ? 2.657 4.887 -8.695 1.00 83.81 255 TYR A N 1
ATOM 2024 C CA . TYR A 1 255 ? 2.856 4.273 -7.377 1.00 83.81 255 TYR A CA 1
ATOM 2025 C C . TYR A 1 255 ? 1.582 4.115 -6.546 1.00 83.81 255 TYR A C 1
ATOM 2027 O O . TYR A 1 255 ? 1.620 3.398 -5.547 1.00 83.81 255 TYR A O 1
ATOM 2035 N N . ARG A 1 256 ? 0.499 4.822 -6.895 1.00 80.62 256 ARG A N 1
ATOM 2036 C CA . ARG A 1 256 ? -0.754 4.850 -6.117 1.00 80.62 256 ARG A CA 1
ATOM 2037 C C . ARG A 1 256 ? -2.010 4.627 -6.963 1.00 80.62 256 ARG A C 1
ATOM 2039 O O . ARG A 1 256 ? -3.093 4.519 -6.398 1.00 80.62 256 ARG A O 1
ATOM 2046 N N . GLY A 1 257 ? -1.895 4.587 -8.290 1.00 81.31 257 GLY A N 1
ATOM 2047 C CA . GLY A 1 257 ? -3.037 4.561 -9.207 1.00 81.31 257 GLY A CA 1
ATOM 2048 C C . GLY A 1 257 ? -3.602 3.178 -9.535 1.00 81.31 257 GLY A C 1
ATOM 2049 O O . GLY A 1 257 ? -4.569 3.110 -10.288 1.00 81.31 257 GLY A O 1
ATOM 2050 N N . GLY A 1 258 ? -3.021 2.088 -9.020 1.00 85.94 258 GLY A N 1
ATOM 2051 C CA . GLY A 1 258 ? -3.527 0.731 -9.257 1.00 85.94 258 GLY A CA 1
ATOM 2052 C C . GLY A 1 258 ? -3.420 0.259 -10.709 1.00 85.94 258 GLY A C 1
ATOM 2053 O O . GLY A 1 258 ? -4.287 -0.472 -11.191 1.00 85.94 258 GLY A O 1
ATOM 2054 N N . LEU A 1 259 ? -2.392 0.697 -11.442 1.00 91.50 259 LEU A N 1
ATOM 2055 C CA . LEU A 1 259 ? -2.264 0.397 -12.867 1.00 91.50 259 LEU A CA 1
ATOM 2056 C C . LEU A 1 259 ? -1.981 -1.087 -13.120 1.00 91.50 259 LEU A C 1
ATOM 2058 O O . LEU A 1 259 ? -1.273 -1.753 -12.364 1.00 91.50 259 LEU A O 1
ATOM 2062 N N . ARG A 1 260 ? -2.461 -1.577 -14.267 1.00 93.00 260 ARG A N 1
ATOM 2063 C CA . ARG A 1 260 ? -2.016 -2.836 -14.875 1.00 93.00 260 ARG A CA 1
ATOM 2064 C C . ARG A 1 260 ? -1.217 -2.516 -16.133 1.00 93.00 260 ARG A C 1
ATOM 2066 O O . ARG A 1 260 ? -1.782 -2.143 -17.158 1.00 93.00 260 ARG A O 1
ATOM 2073 N N . ILE A 1 261 ? 0.104 -2.605 -16.031 1.00 96.00 261 ILE A N 1
ATOM 2074 C CA . ILE A 1 261 ? 1.051 -2.210 -17.074 1.00 96.00 261 ILE A CA 1
ATOM 2075 C C . ILE A 1 261 ? 1.461 -3.461 -17.845 1.00 96.00 261 ILE A C 1
ATOM 2077 O O . ILE A 1 261 ? 2.241 -4.268 -17.355 1.00 96.00 261 ILE A O 1
ATOM 2081 N N . HIS A 1 262 ? 0.945 -3.630 -19.058 1.00 96.50 262 HIS A N 1
ATOM 2082 C CA . HIS A 1 262 ? 1.333 -4.736 -19.932 1.00 96.50 262 HIS A CA 1
ATOM 2083 C C . HIS A 1 262 ? 2.519 -4.328 -20.802 1.00 96.50 262 HIS A C 1
ATOM 2085 O O . HIS A 1 262 ? 2.476 -3.300 -21.480 1.00 96.50 262 HIS A O 1
ATOM 2091 N N . THR A 1 263 ? 3.582 -5.124 -20.767 1.00 96.00 263 THR A N 1
ATOM 2092 C CA . THR A 1 263 ? 4.837 -4.830 -21.461 1.00 96.00 263 THR A CA 1
ATOM 2093 C C . THR A 1 263 ? 5.045 -5.743 -22.664 1.00 96.00 263 THR A C 1
ATOM 2095 O O . THR A 1 263 ? 4.244 -6.629 -22.955 1.00 96.00 263 THR A O 1
ATOM 2098 N N . THR A 1 264 ? 6.137 -5.514 -23.389 1.00 96.69 264 THR A N 1
ATOM 2099 C CA . THR A 1 264 ? 6.536 -6.345 -24.530 1.00 96.69 264 THR A CA 1
ATOM 2100 C C . THR A 1 264 ? 7.601 -7.384 -24.182 1.00 96.69 264 THR A C 1
ATOM 2102 O O . THR A 1 264 ? 8.029 -8.114 -25.082 1.00 96.69 264 THR A O 1
ATOM 2105 N N . LEU A 1 265 ? 8.021 -7.443 -22.912 1.00 97.19 265 LEU A N 1
ATOM 2106 C CA . LEU A 1 265 ? 9.039 -8.369 -22.430 1.00 97.19 265 LEU A CA 1
ATOM 2107 C C . LEU A 1 265 ? 8.570 -9.811 -22.620 1.00 97.19 265 LEU A C 1
ATOM 2109 O O . LEU A 1 265 ? 7.469 -10.167 -22.209 1.00 97.19 265 LEU A O 1
ATOM 2113 N N . ASP A 1 266 ? 9.410 -10.633 -23.235 1.00 97.50 266 ASP A N 1
ATOM 2114 C CA . ASP A 1 266 ? 9.185 -12.063 -23.388 1.00 97.50 266 ASP A CA 1
ATOM 2115 C C . ASP A 1 266 ? 10.058 -12.807 -22.369 1.00 97.50 266 ASP A C 1
ATOM 2117 O O . ASP A 1 266 ? 11.287 -12.719 -22.456 1.00 97.50 266 ASP A O 1
ATOM 2121 N N . PRO A 1 267 ? 9.470 -13.535 -21.403 1.00 95.06 267 PRO A N 1
ATOM 2122 C CA . PRO A 1 267 ? 10.242 -14.165 -20.334 1.00 95.06 267 PRO A CA 1
ATOM 2123 C C . PRO A 1 267 ? 11.189 -15.254 -20.855 1.00 95.06 267 PRO A C 1
ATOM 2125 O O . PRO A 1 267 ? 12.260 -15.462 -20.288 1.00 95.06 267 PRO A O 1
ATOM 2128 N N . THR A 1 268 ? 10.846 -15.916 -21.964 1.00 96.56 268 THR A N 1
ATOM 2129 C CA . THR A 1 268 ? 11.700 -16.950 -22.564 1.00 96.56 268 THR A CA 1
ATOM 2130 C C . THR A 1 268 ? 12.921 -16.313 -23.217 1.00 96.56 268 THR A C 1
ATOM 2132 O O . THR A 1 268 ? 14.049 -16.771 -23.032 1.00 96.56 268 THR A O 1
ATOM 2135 N N . LEU A 1 269 ? 12.720 -15.226 -23.969 1.00 96.81 269 LEU A N 1
ATOM 2136 C CA . LEU A 1 269 ? 13.831 -14.501 -24.590 1.00 96.81 269 LEU A CA 1
ATOM 2137 C C . LEU A 1 269 ? 14.702 -13.780 -23.557 1.00 96.81 269 LEU A C 1
ATOM 2139 O O . LEU A 1 269 ? 15.920 -13.735 -23.733 1.00 96.81 269 LEU A O 1
ATOM 2143 N N . GLN A 1 270 ? 14.102 -13.255 -22.486 1.00 95.31 270 GLN A N 1
ATOM 2144 C CA . GLN A 1 270 ? 14.827 -12.655 -21.370 1.00 95.31 270 GLN A CA 1
ATOM 2145 C C . GLN A 1 270 ? 15.759 -13.681 -20.712 1.00 95.31 270 GLN A C 1
ATOM 2147 O O . GLN A 1 270 ? 16.958 -13.424 -20.615 1.00 95.31 270 GLN A O 1
ATOM 2152 N N . ALA A 1 271 ? 15.250 -14.872 -20.378 1.00 93.81 271 ALA A N 1
ATOM 2153 C CA . ALA A 1 271 ? 16.052 -15.939 -19.780 1.00 93.81 271 ALA A CA 1
ATOM 2154 C C . ALA A 1 271 ? 17.212 -16.385 -20.689 1.00 93.81 271 ALA A C 1
ATOM 2156 O O . ALA A 1 271 ? 18.331 -16.591 -20.222 1.00 93.81 271 ALA A O 1
ATOM 2157 N N . HIS A 1 272 ? 16.989 -16.488 -22.005 1.00 95.50 272 HIS A N 1
ATOM 2158 C CA . HIS A 1 272 ? 18.070 -16.784 -22.951 1.00 95.50 272 HIS A CA 1
ATOM 2159 C C . HIS A 1 272 ? 19.132 -15.677 -23.008 1.00 95.50 272 HIS A C 1
ATOM 2161 O O . HIS A 1 272 ? 20.320 -15.982 -23.124 1.00 95.50 272 HIS A O 1
ATOM 2167 N N . ALA A 1 273 ? 18.731 -14.404 -22.941 1.00 93.88 273 ALA A N 1
ATOM 2168 C CA . ALA A 1 273 ? 19.668 -13.284 -22.936 1.00 93.88 273 ALA A CA 1
ATOM 2169 C C . ALA A 1 273 ? 20.521 -13.264 -21.654 1.00 93.88 273 ALA A C 1
ATOM 2171 O O . ALA A 1 273 ? 21.734 -13.074 -21.727 1.00 93.88 273 ALA A O 1
ATOM 2172 N N . GLU A 1 274 ? 19.910 -13.513 -20.497 1.00 91.56 274 GLU A N 1
ATOM 2173 C CA . GLU A 1 274 ? 20.604 -13.618 -19.207 1.00 91.56 274 GLU A CA 1
ATOM 2174 C C . GLU A 1 274 ? 21.586 -14.791 -19.198 1.00 91.56 274 GLU A C 1
ATOM 2176 O O . GLU A 1 274 ? 22.775 -14.591 -18.948 1.00 91.56 274 GLU A O 1
ATOM 2181 N N . ALA A 1 275 ? 21.132 -15.980 -19.610 1.00 92.00 275 ALA A N 1
ATOM 2182 C CA . ALA A 1 275 ? 21.984 -17.160 -19.720 1.00 92.00 275 ALA A CA 1
ATOM 2183 C C . ALA A 1 275 ? 23.172 -16.927 -20.666 1.00 92.00 275 ALA A C 1
ATOM 2185 O O . ALA A 1 275 ? 24.289 -17.346 -20.370 1.00 92.00 275 ALA A O 1
ATOM 2186 N N . ALA A 1 276 ? 22.961 -16.227 -21.788 1.00 91.50 276 ALA A N 1
ATOM 2187 C CA . ALA A 1 276 ? 24.040 -15.873 -22.705 1.00 91.50 276 ALA A CA 1
ATOM 2188 C C . ALA A 1 276 ? 25.076 -14.950 -22.043 1.00 91.50 276 ALA A C 1
ATOM 2190 O O . ALA A 1 276 ? 26.277 -15.168 -22.222 1.00 91.50 276 ALA A O 1
ATOM 2191 N N . ARG A 1 277 ? 24.646 -13.957 -21.251 1.00 88.81 277 ARG A N 1
ATOM 2192 C CA . ARG A 1 277 ? 25.562 -13.084 -20.495 1.00 88.81 277 ARG A CA 1
ATOM 2193 C C . ARG A 1 277 ? 26.345 -13.867 -19.447 1.00 88.81 277 ARG A C 1
ATOM 2195 O O . ARG A 1 277 ? 27.545 -13.646 -19.307 1.00 88.81 277 ARG A O 1
ATOM 2202 N N . ASP A 1 278 ? 25.700 -14.804 -18.761 1.00 87.25 278 ASP A N 1
ATOM 2203 C CA . ASP A 1 278 ? 26.318 -15.619 -17.708 1.00 87.25 278 ASP A CA 1
ATOM 2204 C C . ASP A 1 278 ? 27.386 -16.596 -18.235 1.00 87.25 278 ASP A C 1
ATOM 2206 O O . ASP A 1 278 ? 28.183 -17.120 -17.458 1.00 87.25 278 ASP A O 1
ATOM 2210 N N . THR A 1 279 ? 27.470 -16.806 -19.556 1.00 87.50 279 THR A N 1
ATOM 2211 C CA . THR A 1 279 ? 28.579 -17.563 -20.169 1.00 87.50 279 THR A CA 1
ATOM 2212 C C . THR A 1 279 ? 29.909 -16.806 -20.194 1.00 87.50 279 THR A C 1
ATOM 2214 O O . TH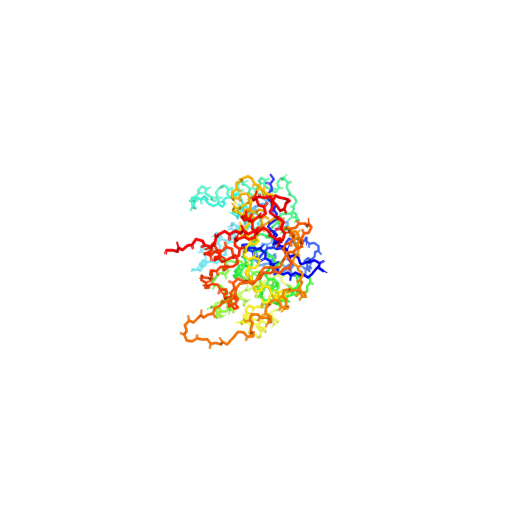R A 1 279 ? 30.952 -17.408 -20.466 1.00 87.50 279 THR A O 1
ATOM 2217 N N . LEU A 1 280 ? 29.902 -15.493 -19.939 1.00 82.50 280 LEU A N 1
ATOM 2218 C CA . LEU A 1 280 ? 31.117 -14.688 -19.970 1.00 82.50 280 LEU A CA 1
ATOM 2219 C C . LEU A 1 280 ? 32.046 -15.064 -18.808 1.00 82.50 280 LEU A C 1
ATOM 2221 O O . LEU A 1 280 ? 31.610 -15.127 -17.657 1.00 82.50 280 LEU A O 1
ATOM 2225 N N . PRO A 1 281 ? 33.347 -15.293 -19.070 1.00 76.38 281 PRO A N 1
ATOM 2226 C CA . PRO A 1 281 ? 34.284 -15.620 -18.010 1.00 76.38 281 PRO A CA 1
ATOM 2227 C C . PRO A 1 281 ? 34.422 -14.434 -17.051 1.00 76.38 281 PRO A C 1
ATOM 2229 O O . PRO A 1 281 ? 34.612 -13.296 -17.482 1.00 76.38 281 PRO A O 1
ATOM 2232 N N . GLY A 1 282 ? 34.408 -14.707 -15.745 1.00 68.56 282 GLY A N 1
ATOM 2233 C CA . GLY A 1 282 ? 34.757 -13.706 -14.742 1.00 68.56 282 GLY A CA 1
ATOM 2234 C C . GLY A 1 282 ? 36.170 -13.182 -15.003 1.00 68.56 282 GLY A C 1
ATOM 2235 O O . GLY A 1 282 ? 37.132 -13.951 -15.056 1.00 68.56 282 GLY A O 1
ATOM 2236 N N . THR A 1 283 ? 36.318 -11.872 -15.190 1.00 62.88 283 THR A N 1
ATOM 2237 C CA . THR A 1 283 ? 37.621 -11.252 -15.462 1.00 62.88 283 THR A CA 1
ATOM 2238 C C . THR A 1 283 ? 38.010 -10.291 -14.346 1.00 62.88 283 THR A C 1
ATOM 2240 O O . THR A 1 283 ? 37.175 -9.568 -13.812 1.00 62.88 283 THR A O 1
ATOM 2243 N N . LYS A 1 284 ? 39.311 -10.220 -14.019 1.00 57.09 284 LYS A N 1
ATOM 2244 C CA . LYS A 1 284 ? 39.855 -9.294 -12.999 1.00 57.09 284 LYS A CA 1
ATOM 2245 C C . LYS A 1 284 ? 39.620 -7.806 -13.311 1.00 57.09 284 LYS A C 1
ATOM 2247 O O . LYS A 1 284 ? 39.839 -6.969 -12.446 1.00 57.09 284 LYS A O 1
ATOM 2252 N N . ILE A 1 285 ? 39.224 -7.491 -14.544 1.00 65.75 285 ILE A N 1
ATOM 2253 C CA . ILE A 1 285 ? 38.970 -6.135 -15.046 1.00 65.75 285 ILE A CA 1
ATOM 2254 C C . ILE A 1 285 ? 37.471 -5.813 -15.185 1.00 65.75 285 ILE A C 1
ATOM 2256 O O . ILE A 1 285 ? 37.151 -4.728 -15.656 1.00 65.75 285 ILE A O 1
ATOM 2260 N N . GLY A 1 286 ? 36.567 -6.723 -14.794 1.00 68.94 286 GLY A N 1
ATOM 2261 C CA . GLY A 1 286 ? 35.121 -6.469 -14.806 1.00 68.94 286 GLY A CA 1
ATOM 2262 C C . GLY A 1 286 ? 34.523 -6.325 -16.208 1.00 68.94 286 GLY A C 1
ATOM 2263 O O . GLY A 1 286 ? 33.781 -5.380 -16.460 1.00 68.94 286 GLY A O 1
ATOM 2264 N N . ILE A 1 287 ? 34.878 -7.217 -17.145 1.00 73.00 287 ILE A N 1
ATOM 2265 C CA . ILE A 1 287 ? 34.180 -7.295 -18.439 1.00 73.00 287 ILE A CA 1
ATOM 2266 C C . ILE A 1 287 ? 32.727 -7.689 -18.191 1.00 73.00 287 ILE A C 1
ATOM 2268 O O . ILE A 1 287 ? 32.460 -8.697 -17.543 1.00 73.00 287 ILE A O 1
ATOM 2272 N N . ASP A 1 288 ? 31.827 -6.920 -18.787 1.00 80.06 288 ASP A N 1
ATOM 2273 C CA . ASP A 1 288 ? 30.389 -7.118 -18.720 1.00 80.06 288 ASP A CA 1
ATOM 2274 C C . ASP A 1 288 ? 29.771 -6.957 -20.118 1.00 80.06 288 ASP A C 1
ATOM 2276 O O . ASP A 1 288 ? 30.432 -6.476 -21.049 1.00 80.06 288 ASP A O 1
ATOM 2280 N N . ALA A 1 289 ? 28.514 -7.358 -20.287 1.00 86.88 289 ALA A N 1
ATOM 2281 C CA . ALA A 1 289 ? 27.802 -7.247 -21.551 1.00 86.88 289 ALA A CA 1
ATOM 2282 C C . ALA A 1 289 ? 26.384 -6.709 -21.386 1.00 86.88 289 ALA A C 1
ATOM 2284 O O . ALA A 1 289 ? 25.686 -6.975 -20.413 1.00 86.88 289 ALA A O 1
ATOM 2285 N N . ALA A 1 290 ? 25.950 -5.998 -22.423 1.00 91.69 290 ALA A N 1
ATOM 2286 C CA . ALA A 1 290 ? 24.577 -5.569 -22.592 1.00 91.69 290 ALA A CA 1
ATOM 2287 C C . ALA A 1 290 ? 23.962 -6.256 -23.811 1.00 91.69 290 ALA A C 1
ATOM 2289 O O . ALA A 1 290 ? 24.613 -6.397 -24.850 1.00 91.69 290 ALA A O 1
ATOM 2290 N N . ILE A 1 291 ? 22.701 -6.658 -23.689 1.00 94.25 291 ILE A N 1
ATOM 2291 C CA . ILE A 1 291 ? 21.932 -7.308 -24.752 1.00 94.25 291 ILE A CA 1
ATOM 2292 C C . ILE A 1 291 ? 20.575 -6.618 -24.832 1.00 94.25 291 ILE A C 1
ATOM 2294 O O . ILE A 1 291 ? 19.900 -6.453 -23.821 1.00 94.25 291 ILE A O 1
ATOM 2298 N N . VAL A 1 292 ? 20.150 -6.244 -26.037 1.00 95.56 292 VAL A N 1
ATOM 2299 C CA . VAL A 1 292 ? 18.777 -5.798 -26.306 1.00 95.56 292 VAL A CA 1
ATOM 2300 C C . VAL A 1 292 ? 18.253 -6.585 -27.493 1.00 95.56 292 VAL A C 1
ATOM 2302 O O . VAL A 1 292 ? 18.864 -6.577 -28.561 1.00 95.56 292 VAL A O 1
ATOM 2305 N N . SER A 1 293 ? 17.119 -7.255 -27.307 1.00 96.38 293 SER A N 1
ATOM 2306 C CA . SER A 1 293 ? 16.395 -7.927 -28.384 1.00 96.38 293 SER A CA 1
ATOM 2307 C C . SER A 1 293 ? 15.135 -7.141 -28.720 1.00 96.38 293 SER A C 1
ATOM 2309 O O . SER A 1 293 ? 14.362 -6.791 -27.825 1.00 96.38 293 SER A O 1
ATOM 2311 N N . LEU A 1 294 ? 14.934 -6.863 -30.007 1.00 96.44 294 LEU A N 1
ATOM 2312 C CA . LEU A 1 294 ? 13.828 -6.061 -30.520 1.00 96.44 294 LEU A CA 1
ATOM 2313 C C . LEU A 1 294 ? 13.022 -6.860 -31.541 1.00 96.44 294 LEU A C 1
ATOM 2315 O O . LEU A 1 294 ? 13.575 -7.575 -32.377 1.00 96.44 294 LEU A O 1
ATOM 2319 N N . ASP A 1 295 ? 11.712 -6.660 -31.540 1.00 96.44 295 ASP A N 1
ATOM 2320 C CA . ASP A 1 295 ? 10.864 -7.005 -32.671 1.00 96.44 295 ASP A CA 1
ATOM 2321 C C . ASP A 1 295 ? 11.166 -6.057 -33.841 1.00 96.44 295 ASP A C 1
ATOM 2323 O O . ASP A 1 295 ? 10.948 -4.849 -33.752 1.00 96.44 295 ASP A O 1
ATOM 2327 N N . ALA A 1 296 ? 11.670 -6.594 -34.953 1.00 94.44 296 ALA A N 1
ATOM 2328 C CA . ALA A 1 296 ? 12.112 -5.783 -36.088 1.00 94.44 296 ALA A CA 1
ATOM 2329 C C . ALA A 1 296 ? 10.981 -5.004 -36.785 1.00 94.44 296 ALA A C 1
ATOM 2331 O O . ALA A 1 296 ? 11.263 -4.046 -37.502 1.00 94.44 296 ALA A O 1
ATOM 2332 N N . LYS A 1 297 ? 9.714 -5.413 -36.618 1.00 96.12 297 LYS A N 1
ATOM 2333 C CA . LYS A 1 297 ? 8.568 -4.743 -37.248 1.00 96.12 297 LYS A CA 1
ATOM 2334 C C . LYS A 1 297 ? 8.009 -3.637 -36.367 1.00 96.12 297 LYS A C 1
ATOM 2336 O O . LYS A 1 297 ? 7.602 -2.603 -36.886 1.00 96.12 297 LYS A O 1
ATOM 2341 N N . THR A 1 298 ? 7.951 -3.871 -35.059 1.00 96.06 298 THR A N 1
ATOM 2342 C CA . THR A 1 298 ? 7.264 -2.971 -34.119 1.00 96.06 298 THR A CA 1
ATOM 2343 C C . THR A 1 298 ? 8.217 -2.135 -33.271 1.00 96.06 298 THR A C 1
ATOM 2345 O O . THR A 1 298 ? 7.788 -1.154 -32.672 1.00 96.06 298 THR A O 1
ATOM 2348 N N . GLY A 1 299 ? 9.497 -2.508 -33.198 1.00 94.00 299 GLY A N 1
ATOM 2349 C CA . GLY A 1 299 ? 10.464 -1.914 -32.275 1.00 94.00 299 GLY A CA 1
ATOM 2350 C C . GLY A 1 299 ? 10.267 -2.347 -30.819 1.00 94.00 299 GLY A C 1
ATOM 2351 O O . GLY A 1 299 ? 10.945 -1.829 -29.935 1.00 94.00 299 GLY A O 1
ATOM 2352 N N . ALA A 1 300 ? 9.357 -3.289 -30.552 1.00 95.50 300 ALA A N 1
ATOM 2353 C CA . ALA A 1 300 ? 9.071 -3.776 -29.210 1.00 95.50 300 ALA A CA 1
ATOM 2354 C C . ALA A 1 300 ? 10.301 -4.445 -28.581 1.00 95.50 300 ALA A C 1
ATOM 2356 O O . ALA A 1 300 ? 10.876 -5.362 -29.167 1.00 95.50 300 ALA A O 1
ATOM 2357 N N . ILE A 1 301 ? 10.673 -4.029 -27.369 1.00 96.75 301 ILE A N 1
ATOM 2358 C CA . ILE A 1 301 ? 11.761 -4.656 -26.610 1.00 96.75 301 ILE A CA 1
ATOM 2359 C C . ILE A 1 301 ? 11.265 -5.995 -26.069 1.00 96.75 301 ILE A C 1
ATOM 2361 O O . ILE A 1 301 ? 10.339 -6.027 -25.260 1.00 96.75 301 ILE A O 1
ATOM 2365 N N . ARG A 1 302 ? 11.879 -7.091 -26.520 1.00 97.12 302 ARG A N 1
ATOM 2366 C CA . ARG A 1 302 ? 11.542 -8.463 -26.116 1.00 97.12 302 ARG A CA 1
ATOM 2367 C C . ARG A 1 302 ? 12.427 -8.987 -24.991 1.00 97.12 302 ARG A C 1
ATOM 2369 O O . ARG A 1 302 ? 11.967 -9.804 -24.210 1.00 97.12 302 ARG A O 1
ATOM 2376 N N . ALA A 1 303 ? 13.668 -8.515 -24.911 1.00 96.81 303 ALA A N 1
ATOM 2377 C CA . ALA A 1 303 ? 14.600 -8.827 -23.832 1.00 96.81 303 ALA A CA 1
ATOM 2378 C C . ALA A 1 303 ? 15.590 -7.672 -23.642 1.00 96.81 303 ALA A C 1
ATOM 2380 O O . ALA A 1 303 ? 15.965 -7.012 -24.619 1.00 96.81 303 ALA A O 1
ATOM 2381 N N . MET A 1 304 ? 16.028 -7.444 -22.405 1.00 95.94 304 MET A N 1
ATOM 2382 C CA . MET A 1 304 ? 17.029 -6.442 -22.048 1.00 95.94 304 MET A CA 1
ATOM 2383 C C . MET A 1 304 ? 17.920 -6.945 -20.909 1.00 95.94 304 MET A C 1
ATOM 2385 O O . MET A 1 304 ? 17.450 -7.231 -19.811 1.00 95.94 304 MET A O 1
ATOM 2389 N N . VAL A 1 305 ? 19.226 -6.962 -21.153 1.00 93.50 305 VAL A N 1
ATOM 2390 C CA . VAL A 1 305 ? 20.275 -7.185 -20.154 1.00 93.50 305 VAL A CA 1
ATOM 2391 C C . VAL A 1 305 ? 21.163 -5.950 -20.148 1.00 93.50 305 VAL A C 1
ATOM 2393 O O . VAL A 1 305 ? 21.709 -5.577 -21.186 1.00 93.50 305 VAL A O 1
ATOM 2396 N N . GLY A 1 306 ? 21.277 -5.298 -18.993 1.00 90.00 306 GLY A N 1
ATOM 2397 C CA . GLY A 1 306 ? 22.062 -4.075 -18.818 1.00 90.00 306 GLY A CA 1
ATOM 2398 C C . GLY A 1 306 ? 23.446 -4.286 -18.212 1.00 90.00 306 GLY A C 1
ATOM 2399 O O . GLY A 1 306 ? 24.167 -3.305 -18.076 1.00 90.00 306 GLY A O 1
ATOM 2400 N N . GLY A 1 307 ? 23.809 -5.520 -17.859 1.00 87.56 307 GLY A N 1
ATOM 2401 C CA . GLY A 1 307 ? 25.079 -5.857 -17.221 1.00 87.56 307 GLY A CA 1
ATOM 2402 C C . GLY A 1 307 ? 24.994 -7.114 -16.352 1.00 87.56 307 GLY A C 1
ATOM 2403 O O . GLY A 1 307 ? 24.086 -7.943 -16.529 1.00 87.56 307 GLY A O 1
ATOM 2404 N N . GLU A 1 308 ? 25.915 -7.231 -15.390 1.00 81.94 308 GLU A N 1
ATOM 2405 C CA . GLU A 1 308 ? 25.922 -8.237 -14.327 1.00 81.94 308 GLU A CA 1
ATOM 2406 C C . GLU A 1 308 ? 24.601 -8.181 -13.549 1.00 81.94 308 GLU A C 1
ATOM 2408 O O . GLU A 1 308 ? 23.906 -7.163 -13.581 1.00 81.94 308 GLU A O 1
ATOM 2413 N N . GLY A 1 309 ? 24.219 -9.286 -12.898 1.00 76.56 309 GLY A N 1
ATOM 2414 C CA . GLY A 1 309 ? 22.888 -9.476 -12.326 1.00 76.56 309 GLY A CA 1
ATOM 2415 C C . GLY A 1 309 ? 22.466 -8.253 -11.526 1.00 76.56 309 GLY A C 1
ATOM 2416 O O . GLY A 1 309 ? 23.270 -7.709 -10.770 1.00 76.56 309 GLY A O 1
ATOM 2417 N N . PHE A 1 310 ? 21.232 -7.793 -11.731 1.00 79.44 310 PHE A N 1
ATOM 2418 C CA . PHE A 1 310 ? 20.791 -6.540 -11.136 1.00 79.44 310 PHE A CA 1
ATOM 2419 C C . PHE A 1 310 ? 20.835 -6.644 -9.608 1.00 79.44 310 PHE A C 1
ATOM 2421 O O . PHE A 1 310 ? 20.218 -7.534 -9.021 1.00 79.44 310 PHE A O 1
ATOM 2428 N N . LYS A 1 311 ? 21.563 -5.731 -8.960 1.00 77.25 311 LYS A N 1
ATOM 2429 C CA . LYS A 1 311 ? 21.692 -5.675 -7.501 1.00 77.25 311 LYS A CA 1
ATOM 2430 C C . LYS A 1 311 ? 20.855 -4.509 -6.978 1.00 77.25 311 LYS A C 1
ATOM 2432 O O . LYS A 1 311 ? 21.261 -3.353 -7.113 1.00 77.25 311 LYS A O 1
ATOM 2437 N N . PRO A 1 312 ? 19.694 -4.773 -6.351 1.00 65.88 312 PRO A N 1
ATOM 2438 C CA . PRO A 1 312 ? 18.878 -3.711 -5.783 1.00 65.88 312 PRO A CA 1
ATOM 2439 C C . PRO A 1 312 ? 19.686 -2.872 -4.789 1.00 65.88 312 PRO A C 1
ATOM 2441 O O . PRO A 1 312 ? 20.407 -3.419 -3.955 1.00 65.88 312 PRO A O 1
ATOM 2444 N N . ARG A 1 313 ? 19.515 -1.543 -4.838 1.00 63.06 313 ARG A N 1
ATOM 2445 C CA . ARG A 1 313 ? 20.187 -0.549 -3.967 1.00 63.06 313 ARG A CA 1
ATOM 2446 C C . ARG A 1 313 ? 21.683 -0.345 -4.227 1.00 63.06 313 ARG A C 1
ATOM 2448 O O . ARG A 1 313 ? 22.303 0.449 -3.522 1.00 63.06 313 ARG A O 1
ATOM 2455 N N . VAL A 1 314 ? 22.246 -0.995 -5.240 1.00 70.12 314 VAL A N 1
ATOM 2456 C CA . VAL A 1 314 ? 23.518 -0.593 -5.843 1.00 70.12 314 VAL A CA 1
ATOM 2457 C C . VAL A 1 314 ? 23.186 0.299 -7.038 1.00 70.12 314 VAL A C 1
ATOM 2459 O O . VAL A 1 314 ? 22.229 0.035 -7.763 1.00 70.12 314 VAL A O 1
ATOM 2462 N N . ALA A 1 315 ? 23.925 1.394 -7.217 1.00 60.62 315 ALA A N 1
ATOM 2463 C CA . ALA A 1 315 ? 23.784 2.234 -8.402 1.00 60.62 315 ALA A CA 1
ATOM 2464 C C . ALA A 1 315 ? 24.382 1.496 -9.610 1.00 60.62 315 ALA A C 1
ATOM 2466 O O . ALA A 1 315 ? 25.545 1.692 -9.953 1.00 60.62 315 ALA A O 1
ATOM 2467 N N . GLU A 1 316 ? 23.591 0.608 -10.208 1.00 75.44 316 GLU A N 1
ATOM 2468 C CA . GLU A 1 316 ? 23.962 -0.123 -11.415 1.00 75.44 316 GLU A CA 1
ATOM 2469 C C . GLU A 1 316 ? 23.711 0.748 -12.650 1.00 75.44 316 GLU A C 1
ATOM 2471 O O . GLU A 1 316 ? 22.675 1.402 -12.788 1.00 75.44 316 GLU A O 1
ATOM 2476 N N . ILE A 1 317 ? 24.667 0.757 -13.574 1.00 81.56 317 ILE A N 1
ATOM 2477 C CA . ILE A 1 317 ? 24.521 1.461 -14.847 1.00 81.56 317 ILE A CA 1
ATOM 2478 C C . ILE A 1 317 ? 23.892 0.492 -15.842 1.00 81.56 317 ILE A C 1
ATOM 2480 O O . ILE A 1 317 ? 24.503 -0.513 -16.187 1.00 81.56 317 ILE A O 1
ATOM 2484 N N . ASN A 1 318 ? 22.706 0.812 -16.366 1.00 89.06 318 ASN A N 1
ATOM 2485 C CA . ASN A 1 318 ? 22.115 0.024 -17.446 1.00 89.06 318 ASN A CA 1
ATOM 2486 C C . ASN A 1 318 ? 22.889 0.243 -18.759 1.00 89.06 318 ASN A C 1
ATOM 2488 O O . ASN A 1 318 ? 22.597 1.158 -19.536 1.00 89.06 318 ASN A O 1
ATOM 2492 N N . MET A 1 319 ? 23.871 -0.616 -19.032 1.00 89.12 319 MET A N 1
ATOM 2493 C CA . MET A 1 319 ? 24.745 -0.516 -20.204 1.00 89.12 319 MET A CA 1
ATOM 2494 C C . MET A 1 319 ? 23.997 -0.671 -21.533 1.00 89.12 319 MET A C 1
ATOM 2496 O O . MET A 1 319 ? 24.523 -0.261 -22.566 1.00 89.12 319 MET A O 1
ATOM 2500 N N . ALA A 1 320 ? 22.768 -1.197 -21.521 1.00 90.25 320 ALA A N 1
ATOM 2501 C CA . ALA A 1 320 ? 21.916 -1.271 -22.705 1.00 90.25 320 ALA A CA 1
ATOM 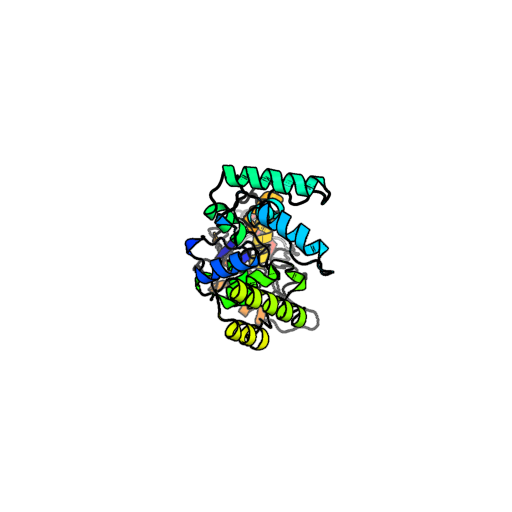2502 C C . ALA A 1 320 ? 21.398 0.102 -23.168 1.00 90.25 320 ALA A C 1
ATOM 2504 O O . ALA A 1 320 ? 21.024 0.253 -24.330 1.00 90.25 320 ALA A O 1
ATOM 2505 N N . LEU A 1 321 ? 21.371 1.096 -22.275 1.00 89.88 321 LEU A N 1
ATOM 2506 C CA . LEU A 1 321 ? 20.834 2.434 -22.547 1.00 89.88 321 LEU A CA 1
ATOM 2507 C C . LEU A 1 321 ? 21.914 3.520 -22.612 1.00 89.88 321 LEU A C 1
ATOM 2509 O O . LEU A 1 321 ? 21.654 4.623 -23.095 1.00 89.88 321 LEU A O 1
ATOM 2513 N N . VAL A 1 322 ? 23.131 3.227 -22.148 1.00 87.69 322 VAL A N 1
ATOM 2514 C CA . VAL A 1 322 ? 24.233 4.193 -22.144 1.00 87.69 322 VAL A CA 1
ATOM 2515 C C . VAL A 1 322 ? 24.915 4.258 -23.516 1.00 87.69 322 VAL A C 1
ATOM 2517 O O . VAL A 1 322 ? 25.383 3.233 -24.018 1.00 87.69 322 VAL A O 1
ATOM 2520 N N . PRO A 1 323 ? 25.070 5.455 -24.117 1.00 88.19 323 PRO A N 1
ATOM 2521 C CA . PRO A 1 323 ? 25.803 5.610 -25.367 1.00 88.19 323 PRO A CA 1
ATOM 2522 C C . PRO A 1 323 ? 27.263 5.159 -25.248 1.00 88.19 323 PRO A C 1
ATOM 2524 O O . PRO A 1 323 ? 27.989 5.539 -24.328 1.00 88.19 323 PRO A O 1
ATOM 2527 N N . ARG A 1 324 ? 27.726 4.384 -26.230 1.00 85.69 324 ARG A N 1
ATOM 2528 C CA . ARG A 1 324 ? 29.122 3.943 -26.360 1.00 85.69 324 ARG A CA 1
ATOM 2529 C C . ARG A 1 324 ? 29.614 4.164 -27.787 1.00 85.69 324 ARG A C 1
ATOM 2531 O O . ARG A 1 324 ? 28.824 4.297 -28.722 1.00 85.69 324 ARG A O 1
ATOM 2538 N N . GLN A 1 325 ? 30.934 4.184 -27.966 1.00 87.69 325 GLN A N 1
ATOM 2539 C CA . GLN A 1 325 ? 31.530 4.236 -29.299 1.00 87.69 325 GLN A CA 1
ATOM 2540 C C . GLN A 1 325 ? 31.111 2.992 -30.094 1.00 87.69 325 GLN A C 1
ATOM 2542 O O . GLN A 1 325 ? 31.468 1.870 -29.751 1.00 87.69 325 GLN A O 1
ATOM 2547 N N . THR A 1 326 ? 30.383 3.197 -31.189 1.00 87.19 326 THR A N 1
ATOM 2548 C CA . THR A 1 326 ? 29.790 2.121 -32.004 1.00 87.19 326 THR A CA 1
ATOM 2549 C C . THR A 1 326 ? 30.799 1.368 -32.873 1.00 87.19 326 THR A C 1
ATOM 2551 O O . THR A 1 326 ? 30.457 0.368 -33.499 1.00 87.19 326 THR A O 1
ATOM 2554 N N . GLY A 1 327 ? 32.048 1.835 -32.949 1.00 91.44 327 GLY A N 1
ATOM 2555 C CA . GLY A 1 327 ? 33.100 1.194 -33.732 1.00 91.44 327 GLY A CA 1
ATOM 2556 C C . GLY A 1 327 ? 32.706 1.012 -35.202 1.00 91.44 327 GLY A C 1
ATOM 2557 O O . GLY A 1 327 ? 32.250 1.941 -35.864 1.00 91.44 327 GLY A O 1
ATOM 2558 N N . SER A 1 328 ? 32.902 -0.194 -35.740 1.00 92.94 328 SER A N 1
ATOM 2559 C CA . SER A 1 328 ? 32.571 -0.482 -37.145 1.00 92.94 328 SER A CA 1
ATOM 2560 C C . SER A 1 328 ? 31.076 -0.696 -37.408 1.00 92.94 328 SER A C 1
ATOM 2562 O O . SER A 1 328 ? 30.688 -0.679 -38.574 1.00 92.94 328 SER A O 1
ATOM 2564 N N . SER A 1 329 ? 30.238 -0.846 -36.379 1.00 89.50 329 SER A N 1
ATOM 2565 C CA . SER A 1 329 ? 28.800 -1.132 -36.513 1.00 89.50 329 SER A CA 1
ATOM 2566 C C . SER A 1 329 ? 28.046 -0.022 -37.254 1.00 89.50 329 SER A C 1
ATOM 2568 O O . SER A 1 329 ? 27.117 -0.291 -38.011 1.00 89.50 329 SER A O 1
ATOM 2570 N N . ILE A 1 330 ? 28.489 1.233 -37.112 1.00 90.62 330 ILE A N 1
ATOM 2571 C CA . ILE A 1 330 ? 27.864 2.395 -37.766 1.00 90.62 330 ILE A CA 1
ATOM 2572 C C . ILE A 1 330 ? 28.017 2.393 -39.295 1.00 90.62 330 ILE A C 1
ATOM 2574 O O . ILE A 1 330 ? 27.230 3.019 -40.003 1.00 90.62 330 ILE A O 1
ATOM 2578 N N . LYS A 1 331 ? 29.015 1.672 -39.829 1.00 88.06 331 LYS A N 1
ATOM 2579 C CA . LYS A 1 331 ? 29.339 1.676 -41.266 1.00 88.06 331 LYS A CA 1
ATOM 2580 C C . LYS A 1 331 ? 28.165 1.231 -42.131 1.00 88.06 331 LYS A C 1
ATOM 2582 O O . LYS A 1 331 ? 28.019 1.740 -43.237 1.00 88.06 331 LYS A O 1
ATOM 2587 N N . PHE A 1 332 ? 27.327 0.324 -41.630 1.00 85.25 332 PHE A N 1
ATOM 2588 C CA . PHE A 1 332 ? 26.142 -0.134 -42.351 1.00 85.25 332 PHE A CA 1
ATOM 2589 C C . PHE A 1 332 ? 25.148 1.007 -42.607 1.00 85.25 332 PHE A C 1
ATOM 2591 O O . PHE A 1 332 ? 24.648 1.155 -43.720 1.00 85.25 332 PHE A O 1
ATOM 2598 N N . PHE A 1 333 ? 24.914 1.860 -41.608 1.00 86.38 333 PHE A N 1
ATOM 2599 C CA . PHE A 1 333 ? 24.022 3.013 -41.736 1.00 86.38 333 PHE A CA 1
ATOM 2600 C C . PHE A 1 333 ? 24.604 4.074 -42.673 1.00 86.38 333 PHE A C 1
ATOM 2602 O O . PHE A 1 333 ? 23.881 4.604 -43.512 1.00 86.38 333 PHE A O 1
ATOM 2609 N N . ILE A 1 334 ? 25.919 4.318 -42.600 1.00 85.94 334 ILE A N 1
ATOM 2610 C CA . ILE A 1 334 ? 26.626 5.230 -43.516 1.00 85.94 334 ILE A CA 1
ATOM 2611 C C . ILE A 1 334 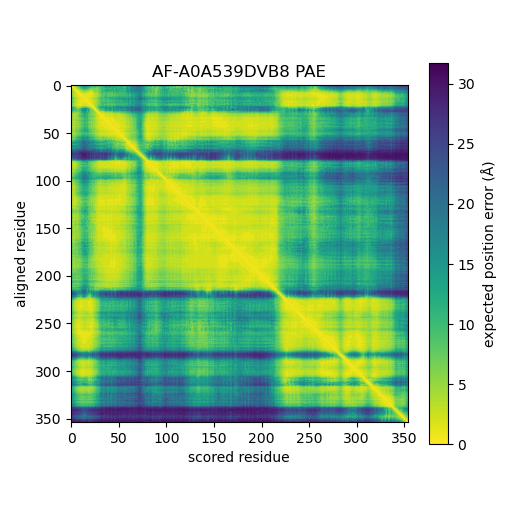? 26.504 4.739 -44.966 1.00 85.94 334 ILE A C 1
ATOM 2613 O O . ILE A 1 334 ? 26.163 5.517 -45.855 1.00 85.94 334 ILE A O 1
ATOM 2617 N N . LEU A 1 335 ? 26.732 3.444 -45.209 1.00 83.81 335 LEU A N 1
ATOM 2618 C CA . LEU A 1 335 ? 26.603 2.847 -46.540 1.00 83.81 335 LEU A CA 1
ATOM 2619 C C . LEU A 1 335 ? 25.153 2.881 -47.046 1.00 83.81 335 LEU A C 1
ATOM 2621 O O . LEU A 1 335 ? 24.915 3.159 -48.218 1.00 83.81 335 LEU A O 1
ATOM 2625 N N . SER A 1 336 ? 24.185 2.634 -46.163 1.00 82.62 336 SER A N 1
ATOM 2626 C CA . SER A 1 336 ? 22.761 2.695 -46.502 1.00 82.62 336 SER A CA 1
ATOM 2627 C C . SER A 1 336 ? 22.336 4.113 -46.893 1.00 82.62 336 SER A C 1
ATOM 2629 O O . SER A 1 336 ? 21.657 4.287 -47.905 1.00 82.62 336 SER A O 1
ATOM 2631 N N . ALA A 1 337 ? 22.791 5.128 -46.149 1.00 83.31 337 ALA A N 1
ATOM 2632 C CA . ALA A 1 337 ? 22.535 6.539 -46.439 1.00 83.31 337 ALA A CA 1
ATOM 2633 C C . ALA A 1 337 ? 23.187 7.005 -47.752 1.00 83.31 337 ALA A C 1
ATOM 2635 O O . ALA A 1 337 ? 22.598 7.802 -48.477 1.00 83.31 337 ALA A O 1
ATOM 2636 N N . ALA A 1 338 ? 24.359 6.461 -48.103 1.00 78.75 338 ALA A N 1
ATOM 2637 C CA . ALA A 1 338 ? 25.016 6.709 -49.390 1.00 78.75 338 ALA A CA 1
ATOM 2638 C C . ALA A 1 338 ? 24.251 6.122 -50.600 1.00 78.75 338 ALA A C 1
ATOM 2640 O O . ALA A 1 338 ? 24.634 6.353 -51.746 1.00 78.75 338 ALA A O 1
ATOM 2641 N N . GLY A 1 339 ? 23.162 5.385 -50.360 1.00 70.00 339 GLY A N 1
ATOM 2642 C CA . GLY A 1 339 ? 22.323 4.78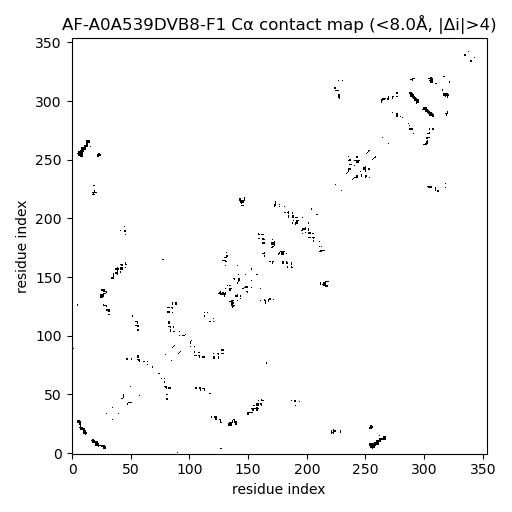0 -51.381 1.00 70.00 339 GLY A CA 1
ATOM 2643 C C . GLY A 1 339 ? 22.832 3.397 -51.768 1.00 70.00 339 GLY A C 1
ATOM 2644 O O . GLY A 1 339 ? 23.672 3.249 -52.653 1.00 70.00 339 GLY A O 1
ATOM 2645 N N . TRP A 1 340 ? 22.233 2.356 -51.185 1.00 57.81 340 TRP A N 1
ATOM 2646 C CA . TRP A 1 340 ? 22.511 0.947 -51.519 1.00 57.81 340 TRP A CA 1
ATOM 2647 C C . TRP A 1 340 ? 22.348 0.622 -53.019 1.00 57.81 340 TRP A C 1
ATOM 2649 O O . TRP A 1 340 ? 22.908 -0.345 -53.523 1.00 57.81 340 TRP A O 1
ATOM 2659 N N . ARG A 1 341 ? 21.583 1.439 -53.760 1.00 54.66 341 ARG A N 1
ATOM 2660 C CA . ARG A 1 341 ? 21.433 1.337 -55.223 1.00 54.66 341 ARG A CA 1
ATOM 2661 C C . ARG A 1 341 ? 22.528 2.063 -56.019 1.00 54.66 341 ARG A C 1
ATOM 2663 O O . ARG A 1 341 ? 22.749 1.699 -57.167 1.00 54.66 341 ARG A O 1
ATOM 2670 N N . ALA A 1 342 ? 23.200 3.059 -55.439 1.00 54.34 342 ALA A N 1
ATOM 2671 C CA . ALA A 1 342 ? 24.295 3.800 -56.077 1.00 54.34 342 ALA A CA 1
ATOM 2672 C C . ALA A 1 342 ? 25.653 3.092 -55.907 1.00 54.34 342 ALA A C 1
ATOM 2674 O O . ALA A 1 342 ? 26.552 3.244 -56.733 1.00 54.34 342 ALA A O 1
ATOM 2675 N N . VAL A 1 343 ? 25.786 2.268 -54.865 1.00 57.31 343 VAL A N 1
ATOM 2676 C CA . VAL A 1 343 ? 26.954 1.422 -54.605 1.00 57.31 343 VAL A CA 1
ATOM 2677 C C . VAL A 1 343 ? 26.550 -0.034 -54.844 1.00 57.31 343 VAL A C 1
ATOM 2679 O O . VAL A 1 343 ? 25.965 -0.677 -53.980 1.00 57.31 343 VAL A O 1
ATOM 2682 N N . SER A 1 344 ? 26.829 -0.569 -56.036 1.00 62.59 344 SER A N 1
ATOM 2683 C CA . SER A 1 344 ? 26.659 -2.005 -56.290 1.00 62.59 344 SER A CA 1
ATOM 2684 C C . SER A 1 344 ? 27.612 -2.814 -55.398 1.00 62.59 344 SER A C 1
ATOM 2686 O O . SER A 1 344 ? 28.670 -2.318 -55.011 1.00 62.59 344 SER A O 1
ATOM 2688 N N . ALA A 1 345 ? 27.327 -4.098 -55.156 1.00 62.75 345 ALA A N 1
ATOM 2689 C CA . ALA A 1 345 ? 28.248 -4.996 -54.441 1.00 62.75 345 ALA A CA 1
ATOM 2690 C C . ALA A 1 345 ? 29.657 -5.101 -55.082 1.00 62.75 345 ALA A C 1
ATOM 2692 O O . ALA A 1 345 ? 30.567 -5.657 -54.474 1.00 62.75 345 ALA A O 1
ATOM 2693 N N . ARG A 1 346 ? 29.846 -4.579 -56.306 1.00 64.62 346 ARG A N 1
ATOM 2694 C CA . ARG A 1 346 ? 31.118 -4.537 -57.047 1.00 64.62 346 ARG A CA 1
ATOM 2695 C C . ARG A 1 346 ? 31.776 -3.156 -57.073 1.00 64.62 346 ARG A C 1
ATOM 2697 O O . ARG A 1 346 ? 32.805 -2.989 -57.722 1.00 64.62 346 ARG A O 1
ATOM 2704 N N . SER A 1 347 ? 31.186 -2.155 -56.427 1.00 69.00 347 SER A N 1
ATOM 2705 C CA . SER A 1 347 ? 31.722 -0.799 -56.439 1.00 69.00 347 SER A CA 1
ATOM 2706 C C . SER A 1 347 ? 33.056 -0.742 -55.691 1.00 69.00 347 SER A C 1
ATOM 2708 O O . SER A 1 347 ? 33.151 -1.088 -54.515 1.00 69.00 347 SER A O 1
ATOM 2710 N N . THR A 1 348 ? 34.101 -0.290 -56.380 1.00 72.00 348 THR A N 1
ATOM 2711 C CA . THR A 1 348 ? 35.432 -0.097 -55.804 1.00 72.00 348 THR A CA 1
ATOM 2712 C C . THR A 1 348 ? 35.487 1.221 -55.046 1.00 72.00 348 THR A C 1
ATOM 2714 O O . THR A 1 348 ? 35.469 2.292 -55.650 1.00 72.00 348 THR A O 1
ATOM 2717 N N . LEU A 1 349 ? 35.582 1.143 -53.719 1.00 70.94 349 LEU A N 1
ATOM 2718 C CA . LEU A 1 349 ? 35.868 2.296 -52.870 1.00 70.94 349 LEU A CA 1
ATOM 2719 C C . LEU A 1 349 ? 37.378 2.341 -52.592 1.00 70.94 349 LEU A C 1
ATOM 2721 O O . LEU A 1 349 ? 37.920 1.363 -52.066 1.00 70.94 349 LEU A O 1
ATOM 2725 N N . PRO A 1 350 ? 38.085 3.434 -52.930 1.00 69.75 350 PRO A N 1
ATOM 2726 C CA . PRO A 1 350 ? 39.496 3.561 -52.597 1.00 69.75 350 PRO A CA 1
ATOM 2727 C C . PRO A 1 350 ? 39.663 3.515 -51.074 1.00 69.75 350 PRO A C 1
ATOM 2729 O O . PRO A 1 350 ? 39.046 4.279 -50.331 1.00 69.75 350 PRO A O 1
ATOM 2732 N N . ARG A 1 351 ? 40.498 2.593 -50.588 1.00 66.94 351 ARG A N 1
ATOM 2733 C CA . ARG A 1 351 ? 40.822 2.500 -49.163 1.00 66.94 351 ARG A CA 1
ATOM 2734 C C . ARG A 1 351 ? 41.755 3.662 -48.833 1.00 66.94 351 ARG A C 1
ATOM 2736 O O . ARG A 1 351 ? 42.935 3.608 -49.168 1.00 66.94 351 ARG A O 1
ATOM 2743 N N . GLY A 1 352 ? 41.217 4.719 -48.225 1.00 60.12 352 GLY A N 1
ATOM 2744 C CA . GLY A 1 352 ? 42.020 5.855 -47.775 1.00 60.12 352 GLY A CA 1
ATOM 2745 C C . GLY A 1 352 ? 43.190 5.367 -46.918 1.00 60.12 352 GLY A C 1
ATOM 2746 O O . GLY A 1 352 ? 42.977 4.651 -45.934 1.00 60.12 352 GLY A O 1
ATOM 2747 N N . ARG A 1 353 ? 44.422 5.700 -47.323 1.00 51.56 353 ARG A N 1
ATOM 2748 C CA . ARG A 1 353 ? 45.596 5.568 -46.453 1.00 51.56 353 ARG A CA 1
ATOM 2749 C C . ARG A 1 353 ? 45.412 6.581 -45.323 1.00 51.56 353 ARG A C 1
ATOM 2751 O O . ARG A 1 353 ? 45.104 7.735 -45.608 1.00 51.56 353 ARG A O 1
ATOM 2758 N N . ARG A 1 354 ? 45.487 6.106 -44.079 1.00 43.75 354 ARG A N 1
ATOM 2759 C CA . ARG A 1 354 ? 45.491 6.978 -42.900 1.00 43.75 354 ARG A CA 1
ATOM 2760 C C . ARG A 1 354 ? 46.777 7.776 -42.833 1.00 43.75 354 ARG A C 1
ATOM 2762 O O . ARG A 1 354 ? 47.811 7.202 -43.245 1.00 43.75 354 ARG A O 1
#

Solvent-accessible surface area (backbone atoms only — not comparable to full-atom values): 19798 Å² total; per-residue (Å²): 129,81,78,81,74,47,17,46,13,42,26,24,31,68,88,66,51,66,56,35,72,38,56,84,47,45,21,42,80,59,60,64,86,52,48,36,69,55,23,54,49,33,30,29,58,71,61,34,71,57,56,91,78,42,71,31,54,52,62,68,58,45,54,51,50,55,60,50,54,76,74,44,100,63,99,80,74,82,81,58,29,62,48,26,49,42,33,44,66,72,75,45,58,91,59,73,90,49,78,62,43,58,53,50,32,54,52,50,10,45,54,46,56,72,77,45,55,71,65,60,52,47,29,49,35,46,36,63,44,54,45,34,95,58,12,24,6,50,38,23,35,28,21,36,53,67,49,36,57,41,66,73,50,48,40,66,59,26,28,46,52,44,44,16,52,85,40,19,76,69,29,25,40,64,87,28,43,69,51,20,43,59,41,36,28,57,38,36,50,44,36,26,76,69,69,76,42,53,63,70,55,24,55,49,47,44,72,66,60,84,71,51,71,55,73,30,67,51,88,60,65,86,34,68,68,39,52,50,56,49,50,50,50,48,36,48,46,75,72,45,56,90,53,34,92,44,54,68,48,13,47,46,39,48,26,27,54,46,41,80,44,76,46,59,35,32,71,70,54,30,52,53,52,51,55,58,56,69,68,57,72,91,47,100,82,66,75,73,55,56,44,77,41,60,40,90,88,78,66,42,50,27,26,59,35,21,42,71,81,65,54,85,96,52,96,74,70,48,49,63,76,53,91,68,89,61,73,76,69,54,52,60,57,56,49,49,73,69,32,62,85,77,49,52,102,80,60,86,73,84,80,77,82,129